Protein AF-A0AAN8PAU7-F1 (afdb_monomer_lite)

Secondary structure (DSSP, 8-state):
--PPP-PPPPPP----PPP------------------HHHHHIIIIIHHHHHHHH--------S-----TTHHHHS---PPPPHHHHHHHHSPPPTTSS-TT--GGGTTS-TTSPPP---PPTTSS--EEEETTS-SS---TT----SS-TT--SS-----GGG-GGGHHHHTSHHHHHHHHHHTSB-TTSEEE--HHHHHHHHHHHHHHHHHHHHHHHHHHHHHHHHHHHHHHHHHHHHHHHHHHHHHHHHHHHHHHHHHHHHHHHHHHHHHHHHHHHHHHHHHHHHHHHHHHHHHHHHHHHHHHHHHHHHHHHHHHHHHHHHHHHHHHHHHHHHHHHHHHHHHHHHHHHHHHHGGG-

Sequence (359 aa):
MMDCPNWPPPLPSLPLYPPCRVPSLNVKEPEVKIIESQTQKWWNDQLVPAFNRVSGVQGKKKGNTYELTSRQRRELLPVRAPTREDKLIWSVPLPEGSYPHDGLPIWERLYLDRKLPMLKCPPNALIFARQQIGKKLWKDTEGQEFILYDPHSYEVAFSYENVHDPHLTNYYQGKEIRGFLLSVGDATEDGWGLCSLKRFNQYRKYLKRVHLSLVHSEMERQEALKDEIHKLQEYKQTTKDYMEYMERKVMVDEMRASIVEALRQEKENKVKRILMSIQEKEERIQNLYASREMEKEQRRQRGLQLLAQQEMKNKIATEIKRRKKIATLRRWHDLEEKMIKTMKKQSEERARQKAEKAS

Organism: Polyplax serrata (NCBI:txid468196)

Structure (mmCIF, N/CA/C/O backbone):
data_AF-A0AAN8PAU7-F1
#
_entry.id   AF-A0AAN8PAU7-F1
#
loop_
_atom_site.group_PDB
_atom_site.id
_atom_site.type_symbol
_atom_site.label_atom_id
_atom_site.label_alt_id
_atom_site.label_comp_id
_atom_site.label_asym_id
_atom_site.label_entity_id
_atom_site.label_seq_id
_atom_site.pdbx_PDB_ins_code
_atom_site.Cartn_x
_atom_site.Cartn_y
_atom_site.Cartn_z
_atom_site.occupancy
_atom_site.B_iso_or_equiv
_atom_site.auth_seq_id
_atom_site.auth_comp_id
_atom_site.auth_asym_id
_atom_site.auth_atom_id
_atom_site.pdbx_PDB_model_num
ATOM 1 N N . MET A 1 1 ? -48.217 5.731 0.104 1.00 48.19 1 MET A N 1
ATOM 2 C CA . MET A 1 1 ? -47.711 5.570 -1.272 1.00 48.19 1 MET A CA 1
ATOM 3 C C . MET A 1 1 ? -46.597 6.582 -1.442 1.00 48.19 1 MET A C 1
ATOM 5 O O . MET A 1 1 ? -46.884 7.764 -1.530 1.00 48.19 1 MET A O 1
ATOM 9 N N . MET A 1 2 ? -45.353 6.136 -1.297 1.00 44.59 2 MET A N 1
ATOM 10 C CA . MET A 1 2 ? -44.142 6.933 -1.495 1.00 44.59 2 MET A CA 1
ATOM 11 C C . MET A 1 2 ? -43.244 6.066 -2.371 1.00 44.59 2 MET A C 1
ATOM 13 O O . MET A 1 2 ? -42.929 4.938 -1.988 1.00 44.59 2 MET A O 1
ATOM 17 N N . ASP A 1 3 ? -42.953 6.564 -3.565 1.00 45.41 3 ASP A N 1
ATOM 18 C CA . ASP A 1 3 ? -42.243 5.860 -4.624 1.00 45.41 3 ASP A CA 1
ATOM 19 C C . ASP A 1 3 ? -40.771 5.650 -4.254 1.00 45.41 3 ASP A C 1
ATOM 21 O O . ASP A 1 3 ? -40.036 6.594 -3.959 1.00 45.41 3 ASP A O 1
ATOM 25 N N . CYS A 1 4 ? -40.337 4.389 -4.256 1.00 47.94 4 CYS A N 1
ATOM 26 C CA . CYS A 1 4 ? -38.932 4.027 -4.115 1.00 47.94 4 CYS A CA 1
ATOM 27 C C . CYS A 1 4 ? -38.178 4.348 -5.417 1.00 47.94 4 CYS A C 1
ATOM 29 O O . CYS A 1 4 ? -38.655 3.986 -6.496 1.00 47.94 4 CYS A O 1
ATOM 31 N N . PRO A 1 5 ? -36.987 4.969 -5.355 1.00 57.03 5 PRO A N 1
ATOM 32 C CA . PRO A 1 5 ? -36.178 5.199 -6.540 1.00 57.03 5 PRO A CA 1
ATOM 33 C C . PRO A 1 5 ? -35.678 3.869 -7.117 1.00 57.03 5 PRO A C 1
ATOM 35 O O . PRO A 1 5 ? -35.123 3.018 -6.421 1.00 57.03 5 PRO A O 1
ATOM 38 N N . ASN A 1 6 ? -35.920 3.732 -8.417 1.00 55.75 6 ASN A N 1
ATOM 39 C CA . ASN A 1 6 ? -35.642 2.596 -9.280 1.00 55.75 6 ASN A CA 1
ATOM 40 C C . ASN A 1 6 ? -34.132 2.277 -9.292 1.00 55.75 6 ASN A C 1
ATOM 42 O O . ASN A 1 6 ? -33.352 2.954 -9.962 1.00 55.75 6 ASN A O 1
ATOM 46 N N . TRP A 1 7 ? -33.711 1.273 -8.519 1.00 53.69 7 TRP A N 1
ATOM 47 C CA . TRP A 1 7 ? -32.367 0.705 -8.630 1.00 53.69 7 TRP A CA 1
ATOM 48 C C . TRP A 1 7 ? -32.253 -0.060 -9.956 1.00 53.69 7 TRP A C 1
ATOM 50 O O . TRP A 1 7 ? -33.178 -0.800 -10.302 1.00 53.69 7 TRP A O 1
ATOM 60 N N . PRO A 1 8 ? -31.146 0.078 -10.707 1.00 62.03 8 PRO A N 1
ATOM 61 C CA . PRO A 1 8 ? -30.949 -0.712 -11.912 1.00 62.03 8 PRO A CA 1
ATOM 62 C C . PRO A 1 8 ? -30.907 -2.208 -11.555 1.00 62.03 8 PRO A C 1
ATOM 64 O O . PR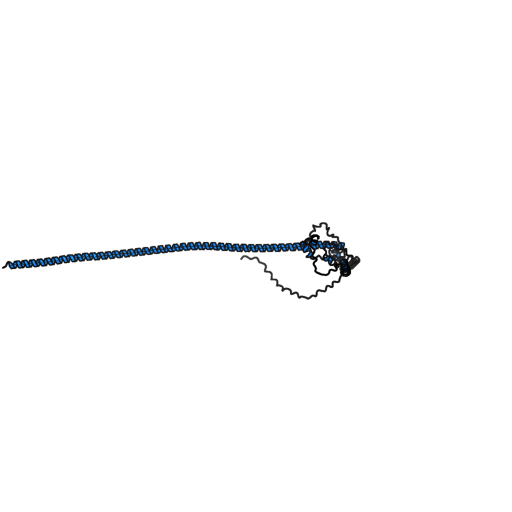O A 1 8 ? -30.390 -2.571 -10.492 1.00 62.03 8 PRO A O 1
ATOM 67 N N . PRO A 1 9 ? -31.451 -3.086 -12.417 1.00 63.28 9 PRO A N 1
ATOM 68 C CA . PRO A 1 9 ? -31.461 -4.517 -12.158 1.00 63.28 9 PRO A CA 1
ATOM 69 C C . PRO A 1 9 ? -30.026 -5.050 -12.015 1.00 63.28 9 PRO A C 1
ATOM 71 O O . PRO A 1 9 ? -29.115 -4.552 -12.687 1.00 63.28 9 PRO A O 1
ATOM 74 N N . PRO A 1 10 ? -29.803 -6.060 -11.155 1.00 54.34 10 PRO A N 1
ATOM 75 C CA . PRO A 1 10 ? -28.495 -6.676 -11.002 1.00 54.34 10 PRO A CA 1
ATOM 76 C C . PRO A 1 10 ? -28.029 -7.237 -12.348 1.00 54.34 10 PRO A C 1
ATOM 78 O O . PRO A 1 10 ? -28.789 -7.898 -13.058 1.00 54.34 10 PRO A O 1
ATOM 81 N N . LEU A 1 11 ? -26.774 -6.942 -12.699 1.00 55.28 11 LEU A N 1
ATOM 82 C CA . LEU A 1 11 ? -26.133 -7.449 -13.908 1.00 55.28 11 LEU A CA 1
ATOM 83 C C . LEU A 1 11 ? -26.266 -8.981 -13.971 1.00 55.28 11 LEU A C 1
ATOM 85 O O . LEU A 1 11 ? -26.093 -9.645 -12.943 1.00 55.28 11 LEU A O 1
ATOM 89 N N . PRO A 1 12 ? -26.554 -9.554 -15.154 1.00 47.28 12 PRO A N 1
ATOM 90 C CA . PRO A 1 12 ? -26.643 -10.996 -15.311 1.00 47.28 12 PRO A CA 1
ATOM 91 C C . PRO A 1 12 ? -25.316 -11.627 -14.890 1.00 47.28 12 PRO A C 1
ATOM 93 O O . PRO A 1 12 ? -24.246 -11.197 -15.326 1.00 47.28 12 PRO A O 1
ATOM 96 N N . SER A 1 13 ? -25.393 -12.635 -14.021 1.00 52.81 13 SER A N 1
ATOM 97 C CA . SER A 1 13 ? -24.237 -13.406 -13.577 1.00 52.81 13 SER A CA 1
ATOM 98 C C . SER A 1 13 ? -23.495 -13.933 -14.800 1.00 52.81 13 SER A C 1
ATOM 100 O O . SER A 1 13 ? -24.028 -14.764 -15.540 1.00 52.81 13 SER A O 1
ATOM 102 N N . LEU A 1 14 ? -22.282 -13.420 -15.012 1.00 48.59 14 LEU A N 1
ATOM 103 C CA . LEU A 1 14 ? -21.371 -13.913 -16.034 1.00 48.59 14 LEU A CA 1
ATOM 104 C C . LEU A 1 14 ? -21.236 -15.432 -15.861 1.00 48.59 14 LEU A C 1
ATOM 106 O O . LEU A 1 14 ? -20.986 -15.885 -14.738 1.00 48.59 14 LEU A O 1
ATOM 110 N N . PRO A 1 15 ? -21.415 -16.229 -16.928 1.00 43.44 15 PRO A N 1
ATOM 111 C CA . PRO A 1 15 ? -21.188 -17.657 -16.842 1.00 43.44 15 PRO A CA 1
ATOM 112 C C . PRO A 1 15 ? -19.743 -17.876 -16.398 1.00 43.44 15 PRO A C 1
ATOM 114 O O . PRO A 1 15 ? -18.808 -17.353 -17.007 1.00 43.44 15 PRO A O 1
ATOM 117 N N . LEU A 1 16 ? -19.576 -18.627 -15.308 1.00 44.53 16 LEU A N 1
ATOM 118 C CA . LEU A 1 16 ? -18.289 -19.167 -14.895 1.00 44.53 16 LEU A CA 1
ATOM 119 C C . LEU A 1 16 ? -17.763 -19.990 -16.069 1.00 44.53 16 LEU A C 1
ATOM 121 O O . LEU A 1 16 ? -18.202 -21.118 -16.298 1.00 44.53 16 LEU A O 1
ATOM 125 N N . TYR A 1 17 ? -16.866 -19.390 -16.851 1.00 39.81 17 TYR A N 1
ATOM 126 C CA . TYR A 1 17 ? -16.146 -20.108 -17.883 1.00 39.81 17 TYR A CA 1
ATOM 127 C C . TYR A 1 17 ? -15.445 -21.290 -17.206 1.00 39.81 17 TYR A C 1
ATOM 129 O O . TYR A 1 17 ? -14.735 -21.085 -16.214 1.00 39.81 17 TYR A O 1
ATOM 137 N N . PRO A 1 18 ? -15.639 -22.529 -17.691 1.00 46.56 18 PRO A N 1
ATOM 138 C CA . PRO A 1 18 ? -14.828 -23.637 -17.224 1.00 46.56 18 PRO A CA 1
ATOM 139 C C . PRO A 1 18 ? -13.357 -23.284 -17.480 1.00 46.56 18 PRO A C 1
ATOM 141 O O . PRO A 1 18 ? -13.058 -22.658 -18.502 1.00 46.56 18 PRO A O 1
ATOM 144 N N . PRO A 1 19 ? -12.428 -23.654 -16.581 1.00 37.91 19 PRO A N 1
ATOM 145 C CA . PRO A 1 19 ? -11.013 -23.423 -16.818 1.00 37.91 19 PRO A CA 1
ATOM 146 C C . PRO A 1 19 ? -10.656 -24.070 -18.154 1.00 37.91 19 PRO A C 1
ATOM 148 O O . PRO A 1 19 ? -10.805 -25.284 -18.316 1.00 37.91 19 PRO A O 1
ATOM 151 N N . CYS A 1 20 ? -10.242 -23.247 -19.121 1.00 33.28 20 CYS A N 1
ATOM 152 C CA . CYS A 1 20 ? -9.767 -23.701 -20.416 1.00 33.28 20 CYS A CA 1
ATOM 153 C C . CYS A 1 20 ? -8.663 -24.727 -20.171 1.00 33.28 20 CYS A C 1
ATOM 155 O O . CYS A 1 20 ? -7.537 -24.387 -19.806 1.00 33.28 20 CYS A O 1
ATOM 157 N N . ARG A 1 21 ? -9.008 -26.004 -20.335 1.00 37.91 21 ARG A N 1
ATOM 158 C CA . ARG A 1 21 ? -8.059 -27.106 -20.338 1.00 37.91 21 ARG A CA 1
ATOM 159 C C . ARG A 1 21 ? -7.271 -26.950 -21.629 1.00 37.91 21 ARG A C 1
ATOM 161 O O . ARG A 1 21 ? -7.707 -27.397 -22.684 1.00 37.91 21 ARG A O 1
ATOM 168 N N . VAL A 1 22 ? -6.163 -26.221 -21.549 1.00 39.91 22 VAL A N 1
ATOM 169 C CA . VAL A 1 22 ? -5.198 -26.108 -22.641 1.00 39.91 22 VAL A CA 1
ATOM 170 C C . VAL A 1 22 ? -4.789 -27.540 -22.990 1.00 39.91 22 VAL A C 1
ATOM 172 O O . VAL A 1 22 ? -4.293 -28.247 -22.106 1.00 39.91 22 VAL A O 1
ATOM 175 N N . PRO A 1 23 ? -5.028 -28.028 -24.218 1.00 35.97 23 PRO A N 1
ATOM 176 C CA . PRO A 1 23 ? -4.418 -29.269 -24.650 1.00 35.97 23 PRO A CA 1
ATOM 177 C C . PRO A 1 23 ? -2.915 -29.050 -24.539 1.00 35.97 23 PRO A C 1
ATOM 179 O O . PRO A 1 23 ? -2.392 -28.095 -25.115 1.00 35.97 23 PRO A O 1
ATOM 182 N N . SER A 1 24 ? -2.222 -29.903 -23.787 1.00 40.41 24 SER A N 1
ATOM 183 C CA . SER A 1 24 ? -0.768 -29.999 -23.842 1.00 40.41 24 SER A CA 1
ATOM 184 C C . SER A 1 24 ? -0.399 -30.519 -25.231 1.00 40.41 24 SER A C 1
ATOM 186 O O . SER A 1 24 ? -0.133 -31.706 -25.431 1.00 40.41 24 SER A O 1
ATOM 188 N N . LEU A 1 25 ? -0.470 -29.632 -26.221 1.00 39.09 25 LEU A N 1
ATOM 189 C CA . LEU A 1 25 ? 0.195 -29.787 -27.492 1.00 39.09 25 LEU A CA 1
ATOM 190 C C . LEU A 1 25 ? 1.669 -29.855 -27.138 1.00 39.09 25 LEU A C 1
ATOM 192 O O . LEU A 1 25 ? 2.286 -28.867 -26.748 1.00 39.09 25 LEU A O 1
ATOM 196 N N . ASN A 1 26 ? 2.185 -31.074 -27.206 1.00 39.59 26 ASN A N 1
ATOM 197 C CA . ASN A 1 26 ? 3.592 -31.398 -27.121 1.00 39.59 26 ASN A CA 1
ATOM 198 C C . ASN A 1 26 ? 4.256 -30.822 -28.384 1.00 39.59 26 ASN A C 1
ATOM 200 O O . ASN A 1 26 ? 4.597 -31.542 -29.323 1.00 39.59 26 ASN A O 1
ATOM 204 N N . VAL A 1 27 ? 4.319 -29.491 -28.460 1.00 36.66 27 VAL A N 1
ATOM 205 C CA . VAL A 1 27 ? 5.131 -28.776 -29.429 1.00 36.66 27 VAL A CA 1
ATOM 206 C C . VAL A 1 27 ? 6.544 -29.048 -28.963 1.00 36.66 27 VAL A C 1
ATOM 208 O O . VAL A 1 27 ? 7.001 -28.466 -27.983 1.00 36.66 27 VAL A O 1
ATOM 211 N N . LYS A 1 28 ? 7.206 -30.003 -29.622 1.00 38.03 28 LYS A N 1
ATOM 212 C CA . LYS A 1 28 ? 8.662 -30.084 -29.576 1.00 38.03 28 LYS A CA 1
ATOM 213 C C . LYS A 1 28 ? 9.150 -28.668 -29.831 1.00 38.03 28 LYS A C 1
ATOM 215 O O . LYS A 1 28 ? 8.836 -28.116 -30.889 1.00 38.03 28 LYS A O 1
ATOM 220 N N . GLU A 1 29 ? 9.822 -28.084 -28.840 1.00 34.28 29 GLU A N 1
ATOM 221 C CA . GLU A 1 29 ? 10.557 -26.840 -29.021 1.00 34.28 29 GLU A CA 1
ATOM 222 C C . GLU A 1 29 ? 11.272 -26.956 -30.368 1.00 34.28 29 GLU A C 1
ATOM 224 O O . GLU A 1 29 ? 11.915 -27.988 -30.612 1.00 34.28 29 GLU A O 1
ATOM 229 N N . PRO A 1 30 ? 11.094 -26.001 -31.300 1.00 34.09 30 PRO A N 1
ATOM 230 C CA . PRO A 1 30 ? 11.921 -26.015 -32.486 1.00 34.09 30 PRO A CA 1
ATOM 231 C C . PRO A 1 30 ? 13.351 -26.013 -31.965 1.00 34.09 30 PRO A C 1
ATOM 233 O O . PRO A 1 30 ? 13.716 -25.118 -31.204 1.00 34.09 30 PRO A O 1
ATOM 236 N N . GLU A 1 31 ? 14.126 -27.046 -32.305 1.00 33.84 31 GLU A N 1
ATOM 237 C CA . GLU A 1 31 ? 15.565 -27.026 -32.096 1.00 33.84 31 GLU A CA 1
ATOM 238 C C . GLU A 1 31 ? 16.054 -25.744 -32.759 1.00 33.84 31 GLU A C 1
ATOM 240 O O . GLU A 1 31 ? 16.158 -25.652 -33.986 1.00 33.84 31 GLU A O 1
ATOM 245 N N . VAL A 1 32 ? 16.280 -24.718 -31.939 1.00 31.53 32 VAL A N 1
ATOM 246 C CA . VAL A 1 32 ? 16.954 -23.505 -32.353 1.00 31.53 32 VAL A CA 1
ATOM 247 C C . VAL A 1 32 ? 18.354 -23.985 -32.667 1.00 31.53 32 VAL A C 1
ATOM 249 O O . VAL A 1 32 ? 19.198 -24.134 -31.784 1.00 31.53 32 VAL A O 1
ATOM 252 N N . LYS A 1 33 ? 18.586 -24.314 -33.938 1.00 31.23 33 LYS A N 1
ATOM 253 C CA . LYS A 1 33 ? 19.930 -24.433 -34.473 1.00 31.23 33 LYS A CA 1
ATOM 254 C C . LYS A 1 33 ? 20.543 -23.060 -34.268 1.00 31.23 33 LYS A C 1
ATOM 256 O O . LYS A 1 33 ? 20.282 -22.145 -35.043 1.00 31.23 33 LYS A O 1
ATOM 261 N N . ILE A 1 34 ? 21.294 -22.911 -33.181 1.00 38.06 34 ILE A N 1
ATOM 262 C CA . ILE A 1 34 ? 22.193 -21.787 -32.975 1.00 38.06 34 ILE A CA 1
ATOM 263 C C . ILE A 1 34 ? 23.188 -21.9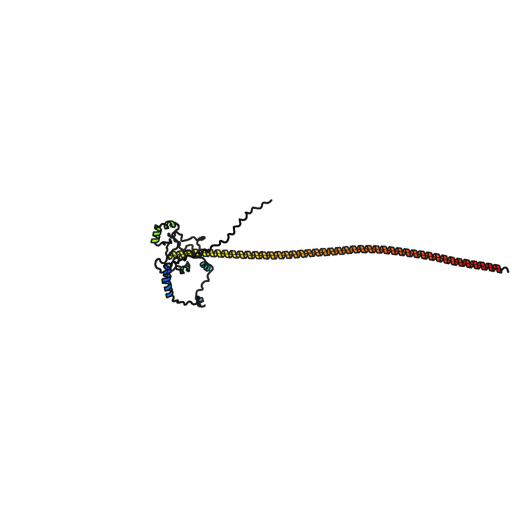07 -34.124 1.00 38.06 34 ILE A C 1
ATOM 265 O O . ILE A 1 34 ? 24.124 -22.703 -34.076 1.00 38.06 34 ILE A O 1
ATOM 269 N N . ILE A 1 35 ? 22.915 -21.204 -35.220 1.00 38.28 35 ILE A N 1
ATOM 270 C CA . ILE A 1 35 ? 23.903 -20.997 -36.263 1.00 38.28 35 ILE A CA 1
ATOM 271 C C . ILE A 1 35 ? 24.952 -20.138 -35.572 1.00 38.28 35 ILE A C 1
ATOM 273 O O . ILE A 1 35 ? 24.709 -18.962 -35.312 1.00 38.28 35 ILE A O 1
ATOM 277 N N . GLU A 1 36 ? 26.064 -20.750 -35.163 1.00 46.16 36 GLU A N 1
ATOM 278 C CA . GLU A 1 36 ? 27.188 -20.004 -34.614 1.00 46.16 36 GLU A CA 1
ATOM 279 C C . GLU A 1 36 ? 27.561 -18.929 -35.633 1.00 46.16 36 GLU A C 1
ATOM 281 O O . GLU A 1 36 ? 27.993 -19.234 -36.750 1.00 46.16 36 GLU A O 1
ATOM 286 N N . SER A 1 37 ? 27.353 -17.664 -35.263 1.00 59.91 37 SER A N 1
ATOM 287 C CA . SER A 1 37 ? 27.812 -16.542 -36.065 1.00 59.91 37 SER A CA 1
ATOM 288 C C . SER A 1 37 ? 29.322 -16.684 -36.274 1.00 59.91 37 SER A C 1
ATOM 290 O O . SER A 1 37 ? 30.043 -17.252 -35.443 1.00 59.91 37 SER A O 1
ATOM 292 N N . GLN A 1 38 ? 29.839 -16.192 -37.400 1.00 57.00 38 GLN A N 1
ATOM 293 C CA . GLN A 1 38 ? 31.273 -16.294 -37.705 1.00 57.00 38 GLN A CA 1
ATOM 294 C C . GLN A 1 38 ? 32.149 -15.691 -36.586 1.00 57.00 38 GLN A C 1
ATOM 296 O O . GLN A 1 38 ? 33.273 -16.144 -36.366 1.00 57.00 38 GLN A O 1
ATOM 301 N N . THR A 1 39 ? 31.617 -14.729 -35.825 1.00 54.25 39 THR A N 1
ATOM 302 C CA . THR A 1 39 ? 32.215 -14.177 -34.602 1.00 54.25 39 THR A CA 1
ATOM 303 C C . THR A 1 39 ? 32.246 -15.147 -33.437 1.00 54.25 39 THR A C 1
ATOM 305 O O . THR A 1 39 ? 33.284 -15.240 -32.782 1.00 54.25 39 THR A O 1
ATOM 308 N N . GLN A 1 40 ? 31.159 -15.873 -33.178 1.00 59.75 40 GLN A N 1
ATOM 309 C CA . GLN A 1 40 ? 31.101 -16.871 -32.110 1.00 59.75 40 GLN A CA 1
ATOM 310 C C . GLN A 1 40 ? 32.087 -18.012 -32.384 1.00 59.75 40 GLN A C 1
ATOM 312 O O . GLN A 1 40 ? 32.844 -18.410 -31.496 1.00 59.75 40 GLN A O 1
ATOM 317 N N . LYS A 1 41 ? 32.156 -18.454 -33.645 1.00 66.31 41 LYS A N 1
ATOM 318 C CA . LYS A 1 41 ? 33.118 -19.458 -34.103 1.00 66.31 41 LYS A CA 1
ATOM 319 C C . LYS A 1 41 ? 34.565 -18.970 -33.970 1.00 66.31 41 LYS A C 1
ATOM 321 O O . LYS A 1 41 ? 35.388 -19.652 -33.372 1.00 66.31 41 LYS A O 1
ATOM 326 N N . TRP A 1 42 ? 34.877 -17.751 -34.420 1.00 67.00 42 TRP A N 1
ATOM 327 C CA . TRP A 1 42 ? 36.210 -17.156 -34.235 1.00 67.00 42 TRP A CA 1
ATOM 328 C C . TRP A 1 42 ? 36.583 -16.980 -32.753 1.00 67.00 42 TRP A C 1
ATOM 330 O O . TRP A 1 42 ? 37.731 -17.211 -32.369 1.00 67.00 42 TRP A O 1
ATOM 340 N N . TRP A 1 43 ? 35.626 -16.604 -31.900 1.00 61.31 43 TRP A N 1
ATOM 341 C CA . TRP A 1 43 ? 35.840 -16.465 -30.459 1.00 61.31 43 TRP A CA 1
ATOM 342 C C . TRP A 1 43 ? 36.186 -17.811 -29.807 1.00 61.31 43 TRP A C 1
ATOM 344 O O . TRP A 1 43 ? 37.184 -17.901 -29.082 1.00 61.31 43 TRP A O 1
ATOM 354 N N . ASN A 1 44 ? 35.419 -18.856 -30.129 1.00 67.38 44 ASN A N 1
ATOM 355 C CA . ASN A 1 44 ? 35.655 -20.226 -29.676 1.00 67.38 44 ASN A CA 1
ATOM 356 C C . ASN A 1 44 ? 36.989 -20.792 -30.202 1.00 67.38 44 ASN A C 1
ATOM 358 O O . ASN A 1 44 ? 37.719 -21.426 -29.441 1.00 67.38 44 ASN A O 1
ATOM 362 N N . ASP A 1 45 ? 37.347 -20.512 -31.457 1.00 69.06 45 ASP A N 1
ATOM 363 C CA . ASP A 1 45 ? 38.523 -21.098 -32.115 1.00 69.06 45 ASP A CA 1
ATOM 364 C C . ASP A 1 45 ? 39.841 -20.374 -31.786 1.00 69.06 45 ASP A C 1
ATOM 366 O O . ASP A 1 45 ? 40.896 -21.005 -31.707 1.00 69.06 45 ASP A O 1
ATOM 370 N N . GLN A 1 46 ? 39.823 -19.049 -31.601 1.00 66.62 46 GLN A N 1
ATOM 371 C CA . GLN A 1 46 ? 41.047 -18.240 -31.476 1.00 66.62 46 GLN A CA 1
ATOM 372 C C . GLN A 1 46 ? 41.250 -17.665 -30.074 1.00 66.62 46 GLN A C 1
ATOM 374 O O . GLN A 1 46 ? 42.355 -17.733 -29.527 1.00 66.62 46 GLN A O 1
ATOM 379 N N . LEU A 1 47 ? 40.200 -17.113 -29.459 1.00 62.44 47 LEU A N 1
ATOM 380 C CA . LEU A 1 47 ? 40.318 -16.406 -28.181 1.00 62.44 47 LEU A CA 1
ATOM 381 C C . LEU A 1 47 ? 40.264 -17.341 -26.977 1.00 62.44 47 LEU A C 1
ATOM 383 O O . LEU A 1 47 ? 41.087 -17.186 -26.076 1.00 62.44 47 LEU A O 1
ATOM 387 N N . VAL A 1 48 ? 39.361 -18.325 -26.956 1.00 62.34 48 VAL A N 1
ATOM 388 C CA . VAL A 1 48 ? 39.275 -19.292 -25.846 1.00 62.34 48 VAL A CA 1
ATOM 389 C C . VAL A 1 48 ? 40.595 -20.072 -25.671 1.00 62.34 48 VAL A C 1
ATOM 391 O O . VAL A 1 48 ? 41.110 -20.124 -24.549 1.00 62.34 48 VAL A O 1
ATOM 394 N N . PRO A 1 49 ? 41.251 -20.583 -26.735 1.00 64.81 49 PRO A N 1
ATOM 395 C CA . PRO A 1 49 ? 42.543 -21.259 -26.605 1.00 64.81 49 PRO A CA 1
ATOM 396 C C . PRO A 1 49 ? 43.706 -20.310 -26.285 1.00 64.81 49 PRO A C 1
ATOM 398 O O . PRO A 1 49 ? 44.682 -20.727 -25.660 1.00 64.81 49 PRO A O 1
ATOM 401 N N . ALA A 1 50 ? 43.649 -19.044 -26.712 1.00 58.88 50 ALA A N 1
ATOM 402 C CA . ALA A 1 50 ? 44.650 -18.036 -26.352 1.00 58.88 50 ALA A CA 1
ATOM 403 C C . ALA A 1 50 ? 44.525 -17.615 -24.878 1.00 58.88 50 ALA A C 1
ATOM 405 O O . ALA A 1 50 ? 45.529 -17.537 -24.172 1.00 58.88 50 ALA A O 1
ATOM 406 N N . PHE A 1 51 ? 43.302 -17.433 -24.378 1.00 51.16 51 PHE A N 1
ATOM 407 C CA . PHE A 1 51 ? 43.023 -17.132 -22.976 1.00 51.16 51 PHE A CA 1
ATOM 408 C C . PHE A 1 51 ? 43.451 -18.281 -22.055 1.00 51.16 51 PHE A C 1
ATOM 410 O O . PHE A 1 51 ? 44.107 -18.048 -21.040 1.00 51.16 51 PHE A O 1
ATOM 417 N N . ASN A 1 52 ? 43.175 -19.529 -22.442 1.00 54.88 52 ASN A N 1
ATOM 418 C CA . ASN A 1 52 ? 43.632 -20.713 -21.706 1.00 54.88 52 ASN A CA 1
ATOM 419 C C . ASN A 1 52 ? 45.167 -20.853 -21.708 1.00 54.88 52 ASN A C 1
ATOM 421 O O . ASN A 1 52 ? 45.737 -21.325 -20.727 1.00 54.88 52 ASN A O 1
ATOM 425 N N . ARG A 1 53 ? 45.852 -20.400 -22.770 1.00 56.78 53 ARG A N 1
ATOM 426 C CA . ARG A 1 53 ? 47.326 -20.366 -22.842 1.00 56.78 53 ARG A CA 1
ATOM 427 C C . ARG A 1 53 ? 47.952 -19.273 -21.974 1.00 56.78 53 ARG A C 1
ATOM 429 O O . ARG A 1 53 ? 48.978 -19.521 -21.354 1.00 56.78 53 ARG A O 1
ATOM 436 N N . VAL A 1 54 ? 47.346 -18.086 -21.918 1.00 54.75 54 VAL A N 1
ATOM 437 C CA . VAL A 1 54 ? 47.875 -16.928 -21.167 1.00 54.75 54 VAL A CA 1
ATOM 438 C C . VAL A 1 54 ? 47.548 -17.006 -19.676 1.00 54.75 54 VAL A C 1
ATOM 440 O O . VAL A 1 54 ? 48.351 -16.590 -18.848 1.00 54.75 54 VAL A O 1
ATOM 443 N N . SER A 1 55 ? 46.384 -17.545 -19.313 1.00 48.06 55 SER A N 1
ATOM 444 C CA . SER A 1 55 ? 45.967 -17.615 -17.910 1.00 48.06 55 SER A CA 1
ATOM 445 C C . SER A 1 55 ? 46.716 -18.681 -17.106 1.00 48.06 55 SER A C 1
ATOM 447 O O . SER A 1 55 ? 46.708 -18.609 -15.882 1.00 48.06 55 SER A O 1
ATOM 449 N N . GLY A 1 56 ? 47.368 -19.664 -17.745 1.00 42.53 56 GLY A N 1
ATOM 450 C CA . GLY A 1 56 ? 48.118 -20.717 -17.043 1.00 42.53 56 GLY A CA 1
ATOM 451 C C . GLY A 1 56 ? 47.277 -21.534 -16.049 1.00 42.53 56 GLY A C 1
ATOM 452 O O . GLY A 1 56 ? 47.823 -22.303 -15.259 1.00 42.53 56 GLY A O 1
ATOM 453 N N . VAL A 1 57 ? 45.947 -21.390 -16.064 1.00 42.03 57 VAL A N 1
ATOM 454 C CA . VAL A 1 57 ? 45.049 -22.062 -15.127 1.00 42.03 57 VAL A CA 1
ATOM 455 C C . VAL A 1 57 ? 44.737 -23.452 -15.671 1.00 42.03 57 VAL A C 1
ATOM 457 O O . VAL A 1 57 ? 43.669 -23.710 -16.219 1.00 42.03 57 VAL A O 1
ATOM 460 N N . GLN A 1 58 ? 45.651 -24.399 -15.455 1.00 40.44 58 GLN A N 1
ATOM 461 C CA . GLN A 1 58 ? 45.239 -25.791 -15.265 1.00 40.44 58 GLN A CA 1
ATOM 462 C C . GLN A 1 58 ? 44.601 -25.912 -13.877 1.00 40.44 58 GLN A C 1
ATOM 464 O O . GLN A 1 58 ? 45.189 -26.408 -12.917 1.00 40.44 58 GLN A O 1
ATOM 469 N N . GLY A 1 59 ? 43.378 -25.402 -13.755 1.00 35.47 59 GLY A N 1
ATOM 470 C CA . GLY A 1 59 ? 42.574 -25.574 -12.558 1.00 35.47 59 GLY A CA 1
ATOM 471 C C . GLY A 1 59 ? 42.147 -27.032 -12.451 1.00 35.47 59 GLY A C 1
ATOM 472 O O . GLY A 1 59 ? 41.210 -27.459 -13.124 1.00 35.47 59 GLY A O 1
ATOM 473 N N . LYS A 1 60 ? 42.801 -27.806 -11.579 1.00 34.56 60 LYS A N 1
ATOM 474 C CA . LYS A 1 60 ? 42.188 -29.026 -11.046 1.00 34.56 60 LYS A CA 1
ATOM 475 C C . LYS A 1 60 ? 40.868 -28.613 -10.394 1.00 34.56 60 LYS A C 1
ATOM 477 O O . LYS A 1 60 ? 40.871 -27.928 -9.375 1.00 34.56 60 LYS A O 1
ATOM 482 N N . LYS A 1 61 ? 39.743 -29.030 -10.982 1.00 38.34 61 LYS A N 1
ATOM 483 C CA . LYS A 1 61 ? 38.411 -28.914 -10.377 1.00 38.34 61 LYS A CA 1
ATOM 484 C C . LYS A 1 61 ? 38.418 -29.644 -9.028 1.00 38.34 61 LYS A C 1
ATOM 486 O O . LYS A 1 61 ? 38.310 -30.865 -8.971 1.00 38.34 61 LYS A O 1
ATOM 491 N N . LYS A 1 62 ? 38.533 -28.888 -7.941 1.00 33.03 62 LYS A N 1
ATOM 492 C CA . LYS A 1 62 ? 38.125 -29.289 -6.594 1.00 33.03 62 LYS A CA 1
ATOM 493 C C . LYS A 1 62 ? 37.421 -28.092 -5.966 1.00 33.03 62 LYS A C 1
ATOM 495 O O . LYS A 1 62 ? 38.094 -27.137 -5.622 1.00 33.03 62 LYS A O 1
ATOM 500 N N . GLY A 1 63 ? 36.094 -28.177 -5.838 1.00 36.16 63 GLY A N 1
ATOM 501 C CA . GLY A 1 63 ? 35.270 -27.295 -5.000 1.00 36.16 63 GLY A CA 1
ATOM 502 C C . GLY A 1 63 ? 35.231 -25.820 -5.420 1.00 36.16 63 GLY A C 1
ATOM 503 O O . GLY A 1 63 ? 36.212 -25.099 -5.310 1.00 36.16 63 GLY A O 1
ATOM 504 N N . ASN A 1 64 ? 34.067 -25.346 -5.864 1.00 38.91 64 ASN A N 1
ATOM 505 C CA . ASN A 1 64 ? 33.836 -23.972 -6.329 1.00 38.91 64 ASN A CA 1
ATOM 506 C C . ASN A 1 64 ? 33.738 -22.934 -5.190 1.00 38.91 64 ASN A C 1
ATOM 508 O O . ASN A 1 64 ? 32.758 -22.191 -5.127 1.00 38.91 64 ASN A O 1
ATOM 512 N N . THR A 1 65 ? 34.736 -22.826 -4.314 1.00 35.34 65 THR A N 1
ATOM 513 C CA . THR A 1 65 ? 34.761 -21.709 -3.358 1.00 35.34 65 THR A CA 1
ATOM 514 C C . THR A 1 65 ? 36.184 -21.312 -3.001 1.00 35.34 65 THR A C 1
ATOM 516 O O . THR A 1 65 ? 36.877 -21.990 -2.250 1.00 35.34 65 THR A O 1
ATOM 519 N N . TYR A 1 66 ? 36.625 -20.179 -3.544 1.00 43.41 66 TYR A N 1
ATOM 520 C CA . TYR A 1 66 ? 37.835 -19.501 -3.094 1.00 43.41 66 TYR A CA 1
ATOM 521 C C . TYR A 1 66 ? 37.462 -18.686 -1.849 1.00 43.41 66 TYR A C 1
ATOM 523 O O . TYR A 1 66 ? 36.875 -17.609 -1.962 1.00 43.41 66 TYR A O 1
ATOM 531 N N . GLU A 1 67 ? 37.738 -19.197 -0.651 1.00 40.94 67 GLU A N 1
ATOM 532 C CA . GLU A 1 67 ? 37.564 -18.407 0.569 1.00 40.94 67 GLU A CA 1
ATOM 533 C C . GLU A 1 67 ? 38.763 -17.473 0.759 1.00 40.94 67 GLU A C 1
ATOM 535 O O . GLU A 1 67 ? 39.880 -17.901 1.043 1.00 40.94 67 GLU A O 1
ATOM 540 N N . LEU A 1 68 ? 38.536 -16.168 0.588 1.00 52.09 68 LEU A N 1
ATOM 541 C CA . LEU A 1 68 ? 39.547 -15.146 0.855 1.00 52.09 68 LEU A CA 1
ATOM 542 C C . LEU A 1 68 ? 39.816 -15.042 2.362 1.00 52.09 68 LEU A C 1
ATOM 544 O O . LEU A 1 68 ? 38.890 -14.957 3.175 1.00 52.09 68 LEU A O 1
ATOM 548 N N . THR A 1 69 ? 41.086 -14.969 2.749 1.00 54.62 69 THR A N 1
ATOM 549 C CA . THR A 1 69 ? 41.472 -14.748 4.151 1.00 54.62 69 THR A CA 1
ATOM 550 C C . THR A 1 69 ? 40.981 -13.385 4.660 1.00 54.62 69 THR A C 1
ATOM 552 O O . THR A 1 69 ? 40.831 -12.423 3.904 1.00 54.62 69 THR A O 1
ATOM 555 N N . SER A 1 70 ? 40.755 -13.254 5.971 1.00 51.81 70 SER A N 1
ATOM 556 C CA . SER A 1 70 ? 40.280 -12.012 6.616 1.00 51.81 70 SER A CA 1
ATOM 557 C C . SER A 1 70 ? 41.218 -10.808 6.426 1.00 51.81 70 SER A C 1
ATOM 559 O O . SER A 1 70 ? 40.834 -9.668 6.678 1.00 51.81 70 SER A O 1
ATOM 561 N N . ARG A 1 71 ? 42.466 -11.043 6.005 1.00 50.34 71 ARG A N 1
ATOM 562 C CA . ARG A 1 71 ? 43.430 -10.004 5.621 1.00 50.34 71 ARG A CA 1
ATOM 563 C C . ARG A 1 71 ? 43.212 -9.549 4.173 1.00 50.34 71 ARG A C 1
ATOM 565 O O . ARG A 1 71 ? 43.034 -8.359 3.954 1.00 50.34 71 ARG A O 1
ATOM 572 N N . GLN A 1 72 ? 43.057 -10.487 3.235 1.00 57.47 72 GLN A N 1
ATOM 573 C CA . GLN A 1 72 ? 42.692 -10.199 1.839 1.00 57.47 72 GLN A CA 1
ATOM 574 C C . GLN A 1 72 ? 41.339 -9.477 1.725 1.00 57.47 72 GLN A C 1
ATOM 576 O O . GLN A 1 72 ? 41.180 -8.584 0.904 1.00 57.47 72 GLN A O 1
ATOM 581 N N . ARG A 1 73 ? 40.374 -9.799 2.599 1.00 56.34 73 ARG A N 1
ATOM 582 C CA . ARG A 1 73 ? 39.080 -9.093 2.679 1.00 56.34 73 ARG A CA 1
ATOM 583 C C . ARG A 1 73 ? 39.183 -7.628 3.121 1.00 56.34 73 ARG A C 1
ATOM 585 O O . ARG A 1 73 ? 38.294 -6.857 2.790 1.00 56.34 73 ARG A O 1
ATOM 592 N N . ARG A 1 74 ? 40.229 -7.259 3.871 1.00 53.94 74 ARG A N 1
ATOM 593 C CA . ARG A 1 74 ? 40.460 -5.887 4.361 1.00 53.94 74 ARG A CA 1
ATOM 594 C C . ARG A 1 74 ? 41.235 -5.015 3.371 1.00 53.94 74 ARG A C 1
ATOM 596 O O . ARG A 1 74 ? 41.137 -3.799 3.449 1.00 53.94 74 ARG A O 1
ATOM 603 N N . GLU A 1 75 ? 41.988 -5.631 2.461 1.00 59.47 75 GLU A N 1
ATOM 604 C CA . GLU A 1 75 ? 42.766 -4.945 1.416 1.00 59.47 75 GLU A CA 1
ATOM 605 C C . GLU A 1 75 ? 41.943 -4.672 0.142 1.00 59.47 75 GLU A C 1
ATOM 607 O O . GLU A 1 75 ? 42.329 -3.851 -0.688 1.00 59.47 75 GLU A O 1
ATOM 612 N N . LEU A 1 76 ? 40.785 -5.321 -0.011 1.00 60.50 76 LEU A N 1
ATOM 613 C CA . LEU A 1 76 ? 39.820 -5.017 -1.063 1.00 60.50 76 LEU A CA 1
ATOM 614 C C . LEU A 1 76 ? 38.949 -3.831 -0.626 1.00 60.50 76 LEU A C 1
ATOM 616 O O . LEU A 1 76 ? 38.386 -3.851 0.468 1.00 60.50 76 LEU A O 1
ATOM 620 N N . LEU A 1 77 ? 38.814 -2.815 -1.489 1.00 55.97 77 LEU A N 1
ATOM 621 C CA . LEU A 1 77 ? 37.821 -1.743 -1.333 1.00 55.97 77 LEU A CA 1
ATOM 622 C C . LEU A 1 77 ? 36.475 -2.365 -0.921 1.00 55.97 77 LEU A C 1
ATOM 624 O O . LEU A 1 77 ? 36.048 -3.319 -1.582 1.00 55.97 77 LEU A O 1
ATOM 628 N N . PRO A 1 78 ? 35.807 -1.877 0.143 1.00 58.66 78 PRO A N 1
ATOM 629 C CA . PRO A 1 78 ? 34.542 -2.448 0.571 1.00 58.66 78 PRO A CA 1
ATOM 630 C C . PRO A 1 78 ? 33.562 -2.360 -0.596 1.00 58.66 78 PRO A C 1
ATOM 632 O O . PRO A 1 78 ? 33.196 -1.272 -1.045 1.00 58.66 78 PRO A O 1
ATOM 635 N N . VAL A 1 79 ? 33.178 -3.521 -1.126 1.00 66.62 79 VAL A N 1
ATOM 636 C CA . VAL A 1 79 ? 32.160 -3.612 -2.169 1.00 66.62 79 VAL A CA 1
ATOM 637 C C . VAL A 1 79 ? 30.886 -3.038 -1.565 1.00 66.62 79 VAL A C 1
ATOM 639 O O . VAL A 1 79 ? 30.361 -3.580 -0.591 1.00 66.62 79 VAL A O 1
ATOM 642 N N . ARG A 1 80 ? 30.428 -1.901 -2.099 1.00 73.62 80 ARG A N 1
ATOM 643 C CA . ARG A 1 80 ? 29.186 -1.252 -1.672 1.00 73.62 80 ARG A CA 1
ATOM 644 C C . ARG A 1 80 ? 28.065 -2.291 -1.679 1.00 73.62 80 ARG A C 1
ATOM 646 O O . ARG A 1 80 ? 27.873 -2.982 -2.678 1.00 73.62 80 ARG A O 1
ATOM 653 N N . ALA A 1 81 ? 27.334 -2.393 -0.569 1.00 78.50 81 ALA A N 1
ATOM 654 C CA . ALA A 1 81 ? 26.154 -3.243 -0.517 1.00 78.50 81 ALA A CA 1
ATOM 655 C C . ALA A 1 81 ? 25.154 -2.777 -1.593 1.00 78.50 81 ALA A C 1
ATOM 657 O O . ALA A 1 81 ? 24.912 -1.570 -1.696 1.00 78.50 81 ALA A O 1
ATOM 658 N N . PRO A 1 82 ? 24.588 -3.695 -2.395 1.00 80.12 82 PRO A N 1
ATOM 659 C CA . PRO A 1 82 ? 23.685 -3.323 -3.473 1.00 80.12 82 PRO A CA 1
ATOM 660 C C . PRO A 1 82 ? 22.448 -2.632 -2.899 1.00 80.12 82 PRO A C 1
ATOM 662 O O . PRO A 1 82 ? 21.775 -3.164 -2.007 1.00 80.12 82 PRO A O 1
ATOM 665 N N . THR A 1 83 ? 22.164 -1.439 -3.413 1.00 84.75 83 THR A N 1
ATOM 666 C CA . THR A 1 83 ? 20.971 -0.669 -3.062 1.00 84.75 83 THR A CA 1
ATOM 667 C C . THR A 1 83 ? 19.697 -1.337 -3.576 1.00 84.75 83 THR A C 1
ATOM 669 O O . THR A 1 83 ? 19.731 -2.319 -4.322 1.00 84.75 83 THR A O 1
ATOM 672 N N . ARG A 1 84 ? 18.537 -0.812 -3.161 1.00 82.56 84 ARG A N 1
ATOM 673 C CA . ARG A 1 84 ? 17.240 -1.255 -3.688 1.00 82.56 84 ARG A CA 1
ATOM 674 C C . ARG A 1 84 ? 17.172 -1.068 -5.207 1.00 82.56 84 ARG A C 1
ATOM 676 O O . ARG A 1 84 ? 16.742 -1.982 -5.899 1.00 82.56 84 ARG A O 1
ATOM 683 N N . GLU A 1 85 ? 17.663 0.070 -5.689 1.00 83.56 85 GLU A N 1
ATOM 684 C CA . GLU A 1 85 ? 17.811 0.382 -7.112 1.00 83.56 85 GLU A CA 1
ATOM 685 C C . GLU A 1 85 ? 18.710 -0.639 -7.810 1.00 83.56 85 GLU A C 1
ATOM 687 O O . GLU A 1 85 ? 18.285 -1.245 -8.787 1.00 83.56 85 GLU A O 1
ATOM 692 N N . ASP A 1 86 ? 19.896 -0.924 -7.259 1.00 84.25 86 ASP A N 1
ATOM 693 C CA . ASP A 1 86 ? 20.833 -1.891 -7.851 1.00 84.25 86 ASP A CA 1
ATOM 694 C C . ASP A 1 86 ? 20.207 -3.279 -8.018 1.00 84.25 86 ASP A C 1
ATOM 696 O O . ASP A 1 86 ? 20.421 -3.942 -9.029 1.00 84.25 86 ASP A O 1
ATOM 700 N N . LYS A 1 87 ? 19.410 -3.730 -7.041 1.00 86.06 87 LYS A N 1
ATOM 701 C CA . LYS A 1 87 ? 18.694 -5.012 -7.133 1.00 86.06 87 LYS A CA 1
ATOM 702 C C . LYS A 1 87 ? 17.634 -4.989 -8.229 1.00 86.06 87 LYS A C 1
ATOM 704 O O . LYS A 1 87 ? 17.470 -5.985 -8.931 1.00 86.06 87 LYS A O 1
ATOM 709 N N . LEU A 1 88 ? 16.930 -3.869 -8.373 1.00 87.12 88 LEU A N 1
ATOM 710 C CA . LEU A 1 88 ? 15.863 -3.733 -9.354 1.00 87.12 88 LEU A CA 1
ATOM 711 C C . LEU A 1 88 ? 16.411 -3.613 -10.783 1.00 87.12 88 LEU A C 1
ATOM 713 O O . LEU A 1 88 ? 15.848 -4.221 -11.692 1.00 87.12 88 LEU A O 1
ATOM 717 N N . ILE A 1 89 ? 17.552 -2.939 -10.965 1.00 86.31 89 ILE A N 1
ATOM 718 C CA . ILE A 1 89 ? 18.247 -2.795 -12.256 1.00 86.31 89 ILE A CA 1
ATOM 719 C C . ILE A 1 89 ? 18.488 -4.148 -12.932 1.00 86.31 89 ILE A C 1
ATOM 721 O O . ILE A 1 89 ? 18.361 -4.236 -14.150 1.00 86.31 89 ILE A O 1
ATOM 725 N N . TRP A 1 90 ? 18.814 -5.189 -12.159 1.00 82.50 90 TRP A N 1
ATOM 726 C CA . TRP A 1 90 ? 19.036 -6.545 -12.676 1.00 82.50 90 TRP A CA 1
ATOM 727 C C . TRP A 1 90 ? 17.754 -7.348 -12.908 1.00 82.50 90 TRP A C 1
ATOM 729 O O . TRP A 1 90 ? 17.785 -8.337 -13.634 1.00 82.50 90 TRP A O 1
ATOM 739 N N . SER A 1 91 ? 16.650 -6.963 -12.267 1.00 86.06 91 SER A N 1
ATOM 740 C CA . SER A 1 91 ? 15.358 -7.643 -12.411 1.00 86.06 91 SER A CA 1
ATOM 741 C C . SER A 1 91 ? 14.546 -7.139 -13.603 1.00 86.06 91 SER A C 1
ATOM 743 O O . SER A 1 91 ? 13.775 -7.900 -14.182 1.00 86.06 91 SER A O 1
ATOM 745 N N . VAL A 1 92 ? 14.727 -5.869 -13.974 1.00 87.19 92 VAL A N 1
ATOM 746 C CA . VAL A 1 92 ? 14.072 -5.271 -15.138 1.00 87.19 92 VAL A CA 1
ATOM 747 C C . VAL A 1 92 ? 14.819 -5.723 -16.398 1.00 87.19 92 VAL A C 1
ATOM 749 O O . VAL A 1 92 ? 16.050 -5.629 -16.436 1.00 87.19 92 VAL A O 1
ATOM 752 N N . PRO A 1 93 ? 14.122 -6.229 -17.430 1.00 87.06 93 PRO A N 1
ATOM 753 C CA . PRO A 1 93 ? 14.769 -6.643 -18.667 1.00 87.06 93 PRO A CA 1
ATOM 754 C C . PRO A 1 93 ? 15.390 -5.441 -19.386 1.00 87.06 93 PRO A C 1
ATOM 756 O O . PRO A 1 93 ? 14.808 -4.360 -19.444 1.00 87.06 93 PRO A O 1
ATOM 759 N N . LEU A 1 94 ? 16.575 -5.648 -19.962 1.00 87.75 94 LEU A N 1
ATOM 760 C CA . LEU A 1 94 ? 17.249 -4.637 -20.775 1.00 87.75 94 LEU A CA 1
ATOM 761 C C . LEU A 1 94 ? 16.417 -4.312 -22.031 1.00 87.75 94 LEU A C 1
ATOM 763 O O . LEU A 1 94 ? 15.870 -5.231 -22.646 1.00 87.75 94 LEU A O 1
ATOM 767 N N . PRO A 1 95 ? 16.373 -3.041 -22.471 1.00 86.81 95 PRO A N 1
ATOM 768 C CA . PRO A 1 95 ? 15.713 -2.665 -23.715 1.00 86.81 95 PRO A CA 1
ATOM 769 C C . PRO A 1 95 ? 16.296 -3.391 -24.933 1.00 86.81 95 PRO A C 1
ATOM 771 O O . PRO A 1 95 ? 17.505 -3.633 -25.013 1.00 86.81 95 PRO A O 1
ATOM 774 N N . GLU A 1 96 ? 15.451 -3.684 -25.917 1.00 85.19 96 GLU A N 1
ATOM 775 C CA . GLU A 1 96 ? 15.872 -4.294 -27.181 1.00 85.19 96 GLU A CA 1
ATOM 776 C C . GLU A 1 96 ? 16.937 -3.436 -27.897 1.00 85.19 96 GLU A C 1
ATOM 778 O O . GLU A 1 96 ? 16.871 -2.205 -27.902 1.00 85.19 96 GLU A O 1
ATOM 783 N N . GLY A 1 97 ? 17.949 -4.085 -28.481 1.00 84.19 97 GLY A N 1
ATOM 784 C CA . GLY A 1 97 ? 19.079 -3.403 -29.129 1.00 84.19 97 GLY A CA 1
ATOM 785 C C . GLY A 1 97 ? 20.172 -2.907 -28.168 1.00 84.19 97 GLY A C 1
ATOM 786 O O . GLY A 1 97 ? 21.088 -2.199 -28.586 1.00 84.19 97 GLY A O 1
ATOM 787 N N . SER A 1 98 ? 20.112 -3.285 -26.884 1.00 85.31 98 SER A N 1
ATOM 788 C CA . SER A 1 98 ? 21.142 -2.986 -25.866 1.00 85.31 98 SER A CA 1
ATOM 789 C C . SER A 1 98 ? 22.528 -3.559 -26.182 1.00 85.31 98 SER A C 1
ATOM 791 O O . SER A 1 98 ? 23.555 -3.017 -25.747 1.00 85.31 98 SER A O 1
ATOM 793 N N . TYR A 1 99 ? 22.555 -4.656 -26.933 1.00 86.94 99 TYR A N 1
ATOM 794 C CA . TYR A 1 99 ? 23.747 -5.346 -27.403 1.00 86.94 99 TYR A CA 1
ATOM 795 C C . TYR A 1 99 ? 23.598 -5.671 -28.899 1.00 86.94 99 TYR A C 1
ATOM 797 O O . TYR A 1 99 ? 22.473 -5.816 -29.379 1.00 86.94 99 TYR A O 1
ATOM 805 N N . PRO A 1 100 ? 24.709 -5.745 -29.657 1.00 85.38 100 PRO A N 1
ATOM 806 C CA . PRO A 1 100 ? 24.672 -6.157 -31.059 1.00 85.38 100 PRO A CA 1
ATOM 807 C C . PRO A 1 100 ? 24.151 -7.592 -31.201 1.00 85.38 100 PRO A C 1
ATOM 809 O O . PRO A 1 100 ? 24.472 -8.426 -30.356 1.00 85.38 100 PRO A O 1
ATOM 812 N N . HIS A 1 101 ? 23.416 -7.889 -32.277 1.00 77.12 101 HIS A N 1
ATOM 813 C CA . HIS A 1 101 ? 22.870 -9.230 -32.533 1.00 77.12 101 HIS A CA 1
ATOM 814 C C . HIS A 1 101 ? 23.961 -10.313 -32.604 1.00 77.12 101 HIS A C 1
ATOM 816 O O . HIS A 1 101 ? 23.812 -11.363 -31.993 1.00 77.12 101 HIS A O 1
ATOM 822 N N . ASP A 1 102 ? 25.099 -10.014 -33.240 1.00 78.06 102 ASP A N 1
ATOM 823 C CA . ASP A 1 102 ? 26.280 -10.897 -33.303 1.00 78.06 102 ASP A CA 1
ATOM 824 C C . ASP A 1 102 ? 27.314 -10.602 -32.198 1.00 78.06 102 ASP A C 1
ATOM 826 O O . ASP A 1 102 ? 28.519 -10.833 -32.359 1.00 78.06 102 ASP A O 1
ATOM 830 N N . GLY A 1 103 ? 26.861 -9.996 -31.099 1.00 77.81 103 GLY A N 1
ATOM 831 C CA . GLY A 1 103 ? 27.697 -9.572 -29.985 1.00 77.81 103 GLY A CA 1
ATOM 832 C C . GLY A 1 103 ? 28.192 -10.732 -29.121 1.00 77.81 103 GLY A C 1
ATOM 833 O O . GLY A 1 103 ? 27.604 -11.805 -29.066 1.00 77.81 103 GLY A O 1
ATOM 834 N N . LEU A 1 104 ? 29.286 -10.502 -28.391 1.00 81.94 104 LEU A N 1
ATOM 835 C CA . LEU A 1 104 ? 29.792 -11.495 -27.444 1.00 81.94 104 LEU A CA 1
ATOM 836 C C . LEU A 1 104 ? 28.857 -11.621 -26.226 1.00 81.94 104 LEU A C 1
ATOM 838 O O . LEU A 1 104 ? 28.464 -10.587 -25.680 1.00 81.94 104 LEU A O 1
ATOM 842 N N . PRO A 1 105 ? 28.642 -12.831 -25.671 1.00 80.62 105 PRO A N 1
ATOM 843 C CA . PRO A 1 105 ? 27.818 -13.027 -24.469 1.00 80.62 105 PRO A CA 1
ATOM 844 C C . PRO A 1 105 ? 28.277 -12.212 -23.249 1.00 80.62 105 PRO A C 1
ATOM 846 O O . PRO A 1 105 ? 27.492 -11.841 -22.380 1.00 80.62 105 PRO A O 1
ATOM 849 N N . ILE A 1 106 ? 29.572 -11.881 -23.170 1.00 81.06 106 ILE A N 1
ATOM 850 C CA . ILE A 1 106 ? 30.104 -11.033 -22.094 1.00 81.06 106 ILE A CA 1
ATOM 851 C C . ILE A 1 106 ? 29.499 -9.621 -22.106 1.00 81.06 106 ILE A C 1
ATOM 853 O O . ILE A 1 106 ? 29.468 -8.965 -21.067 1.00 81.06 106 ILE A O 1
ATOM 857 N N . TRP A 1 107 ? 29.005 -9.150 -23.253 1.00 83.12 107 TRP A N 1
ATOM 858 C CA . TRP A 1 107 ? 28.426 -7.817 -23.401 1.00 83.12 107 TRP A CA 1
ATOM 859 C C . TRP A 1 107 ? 27.029 -7.684 -22.812 1.00 83.12 107 TRP A C 1
ATOM 861 O O . TRP A 1 107 ? 26.677 -6.583 -22.400 1.00 83.12 107 TRP A O 1
ATOM 871 N N . GLU A 1 108 ? 26.289 -8.782 -22.666 1.00 80.94 108 GLU A N 1
ATOM 872 C CA . GLU A 1 108 ? 25.009 -8.797 -21.945 1.00 80.94 108 GLU A CA 1
ATOM 873 C C . GLU A 1 108 ? 25.196 -8.469 -20.459 1.00 80.94 108 GLU A C 1
ATOM 875 O O . GLU A 1 108 ? 24.356 -7.831 -19.833 1.00 80.94 108 GLU A O 1
ATOM 880 N N . ARG A 1 109 ? 26.345 -8.858 -19.894 1.00 80.25 109 ARG A N 1
ATOM 881 C CA . ARG A 1 109 ? 26.699 -8.589 -18.491 1.00 80.25 109 ARG A CA 1
ATOM 882 C C . ARG A 1 109 ? 27.331 -7.213 -18.285 1.00 80.25 109 ARG A C 1
ATOM 884 O O . ARG A 1 109 ? 27.594 -6.823 -17.147 1.00 80.25 109 ARG A O 1
ATOM 891 N N . LEU A 1 110 ? 27.633 -6.485 -19.362 1.00 82.12 110 LEU A N 1
ATOM 892 C CA . LEU A 1 110 ? 28.201 -5.145 -19.269 1.00 82.12 110 LEU A CA 1
ATOM 893 C C . LEU A 1 110 ? 27.092 -4.114 -19.086 1.00 82.12 110 LEU A C 1
ATOM 895 O O . LEU A 1 110 ? 26.203 -3.986 -19.923 1.00 82.12 110 LEU A O 1
ATOM 899 N N . TYR A 1 111 ? 27.237 -3.278 -18.059 1.00 82.75 111 TYR A N 1
ATOM 900 C CA . TYR A 1 111 ? 26.402 -2.092 -17.891 1.00 82.75 111 TYR A CA 1
ATOM 901 C C . TYR A 1 111 ? 26.395 -1.223 -19.156 1.00 82.75 111 TYR A C 1
ATOM 903 O O . TYR A 1 111 ? 27.438 -1.013 -19.787 1.00 82.75 111 TYR A O 1
ATOM 911 N N . LEU A 1 112 ? 25.228 -0.664 -19.480 1.00 86.31 112 LEU A N 1
ATOM 912 C CA . LEU A 1 112 ? 25.010 0.189 -20.654 1.00 86.31 112 LEU A CA 1
ATOM 913 C C . LEU A 1 112 ? 25.860 1.475 -20.649 1.00 86.31 112 LEU A C 1
ATOM 915 O O . LEU A 1 112 ? 26.149 2.026 -21.708 1.00 86.31 112 LEU A O 1
ATOM 919 N N . ASP A 1 113 ? 26.336 1.903 -19.476 1.00 81.19 113 ASP A N 1
ATOM 920 C CA . ASP A 1 113 ? 27.286 3.013 -19.316 1.00 81.19 113 ASP A CA 1
ATOM 921 C C . ASP A 1 113 ? 28.673 2.751 -19.890 1.00 81.19 113 ASP A C 1
ATOM 923 O O . ASP A 1 113 ? 29.400 3.675 -20.272 1.00 81.19 113 ASP A O 1
ATOM 927 N N . ARG A 1 114 ? 29.094 1.485 -19.882 1.00 84.88 114 ARG A N 1
ATOM 928 C CA . ARG A 1 114 ? 30.458 1.131 -20.253 1.00 84.88 114 ARG A CA 1
ATOM 929 C C . ARG A 1 114 ? 30.545 1.015 -21.760 1.00 84.88 114 ARG A C 1
ATOM 931 O O . ARG A 1 114 ? 29.777 0.286 -22.382 1.00 84.88 114 ARG A O 1
ATOM 938 N N . LYS A 1 115 ? 31.533 1.691 -22.343 1.00 87.75 115 LYS A N 1
ATOM 939 C CA . LYS A 1 115 ? 31.851 1.557 -23.767 1.00 87.75 115 LYS A CA 1
ATOM 940 C C . LYS A 1 115 ? 32.149 0.095 -24.087 1.00 87.75 115 LYS A C 1
ATOM 942 O O . LYS A 1 115 ? 32.891 -0.556 -23.349 1.00 87.75 115 LYS A O 1
ATOM 947 N N . LEU A 1 116 ? 31.606 -0.394 -25.198 1.00 86.75 116 LEU A N 1
ATOM 948 C CA . LEU A 1 116 ? 32.022 -1.687 -25.723 1.00 86.75 116 LEU A CA 1
ATOM 949 C C . LEU A 1 116 ? 33.498 -1.613 -26.143 1.00 86.75 116 LEU A C 1
ATOM 951 O O . LEU A 1 116 ? 33.890 -0.638 -26.798 1.00 86.75 116 LEU A O 1
ATOM 955 N N . PRO A 1 117 ? 34.323 -2.603 -25.760 1.00 82.44 117 PRO A N 1
ATOM 956 C CA . PRO A 1 117 ? 35.719 -2.639 -26.164 1.00 82.44 117 PRO A CA 1
ATOM 957 C C . PRO A 1 117 ? 35.825 -2.859 -27.676 1.00 82.44 117 PRO A C 1
ATOM 959 O O . PRO A 1 117 ? 35.085 -3.653 -28.255 1.00 82.44 117 PRO A O 1
ATOM 962 N N . MET A 1 118 ? 36.780 -2.180 -28.314 1.00 77.06 118 MET A N 1
ATOM 963 C CA . MET A 1 118 ? 37.145 -2.473 -29.699 1.00 77.06 118 MET A CA 1
ATOM 964 C C . MET A 1 118 ? 37.856 -3.822 -29.754 1.00 77.06 118 MET A C 1
ATOM 966 O O . MET A 1 118 ? 38.989 -3.952 -29.290 1.00 77.06 118 MET A O 1
ATOM 970 N N . LEU A 1 119 ? 37.193 -4.823 -30.321 1.00 75.62 119 LEU A N 1
ATOM 971 C CA . LEU A 1 119 ? 37.815 -6.104 -30.623 1.00 75.62 119 LEU A CA 1
ATOM 972 C C . LEU A 1 119 ? 38.548 -6.003 -31.961 1.00 75.62 119 LEU A C 1
ATOM 974 O O . LEU A 1 119 ? 38.024 -5.446 -32.924 1.00 75.62 119 LEU A O 1
ATOM 978 N N . LYS A 1 120 ? 39.756 -6.567 -32.032 1.00 73.88 120 LYS A N 1
ATOM 979 C CA . LYS A 1 120 ? 40.484 -6.744 -33.295 1.00 73.88 120 LYS A CA 1
ATOM 980 C C . LYS A 1 120 ? 39.916 -7.961 -34.030 1.00 73.88 120 LYS A C 1
ATOM 982 O O . LYS A 1 120 ? 40.556 -9.006 -34.081 1.00 73.88 120 LYS A O 1
ATOM 987 N N . CYS A 1 121 ? 38.687 -7.836 -34.517 1.00 69.06 121 CYS A N 1
ATOM 988 C CA . CYS A 1 121 ? 38.043 -8.849 -35.346 1.00 69.06 121 CYS A CA 1
ATOM 989 C C . CYS A 1 121 ? 38.279 -8.547 -36.836 1.00 69.06 121 CYS A C 1
ATOM 991 O O . CYS A 1 121 ? 38.547 -7.392 -37.183 1.00 69.06 121 CYS A O 1
ATOM 993 N N . PRO A 1 122 ? 38.165 -9.553 -37.723 1.00 76.06 122 PRO A N 1
ATOM 994 C CA . PRO A 1 122 ? 38.137 -9.324 -39.162 1.00 76.06 122 PRO A CA 1
ATOM 995 C C . PRO A 1 122 ? 37.072 -8.280 -39.545 1.00 76.06 122 PRO A C 1
ATOM 997 O O . PRO A 1 122 ? 36.035 -8.195 -38.872 1.00 76.06 122 PRO A O 1
ATOM 1000 N N . PRO A 1 123 ? 37.297 -7.489 -40.610 1.00 66.50 123 PRO A N 1
ATOM 1001 C CA . PRO A 1 123 ? 36.274 -6.584 -41.123 1.00 66.50 123 PRO A CA 1
ATOM 1002 C C . PRO A 1 123 ? 34.995 -7.379 -41.425 1.00 66.50 123 PRO A C 1
ATOM 1004 O O . PRO A 1 123 ? 35.067 -8.483 -41.957 1.00 66.50 123 PRO A O 1
ATOM 1007 N N . ASN A 1 124 ? 33.841 -6.831 -41.036 1.00 70.19 124 ASN A N 1
ATOM 1008 C CA . ASN A 1 124 ? 32.498 -7.427 -41.151 1.00 70.19 124 ASN A CA 1
ATOM 1009 C C . ASN A 1 124 ? 32.177 -8.601 -40.217 1.00 70.19 124 ASN A C 1
ATOM 1011 O O . ASN A 1 124 ? 31.065 -9.112 -40.267 1.00 70.19 124 ASN A O 1
ATOM 1015 N N . ALA A 1 125 ? 33.089 -9.007 -39.328 1.00 75.75 125 ALA A N 1
ATOM 1016 C CA . ALA A 1 125 ? 32.761 -10.024 -38.331 1.00 75.75 125 ALA A CA 1
ATOM 1017 C C . ALA A 1 125 ? 31.679 -9.515 -37.363 1.00 75.75 125 ALA A C 1
ATOM 1019 O O . ALA A 1 125 ? 30.766 -10.243 -37.000 1.00 75.75 125 ALA A O 1
ATOM 1020 N N . LEU A 1 126 ? 31.769 -8.246 -36.961 1.00 79.81 126 LEU A N 1
ATOM 1021 C CA . LEU A 1 126 ? 30.858 -7.660 -35.993 1.00 79.81 126 LEU A CA 1
ATOM 1022 C C . LEU A 1 126 ? 30.061 -6.516 -36.607 1.00 79.81 126 LEU A C 1
ATOM 1024 O O . LEU A 1 126 ? 30.620 -5.482 -36.983 1.00 79.81 126 LEU A O 1
ATOM 1028 N N . ILE A 1 127 ? 28.747 -6.699 -36.634 1.00 83.88 127 ILE A N 1
ATOM 1029 C CA . ILE A 1 127 ? 27.805 -5.729 -37.168 1.00 83.88 127 ILE A CA 1
ATOM 1030 C C . ILE A 1 127 ? 27.203 -4.922 -36.016 1.00 83.88 127 ILE A C 1
ATOM 1032 O O . ILE A 1 127 ? 26.545 -5.458 -35.126 1.00 83.88 127 ILE A O 1
ATOM 1036 N N . PHE A 1 128 ? 27.425 -3.607 -36.033 1.00 87.69 128 PHE A N 1
ATOM 1037 C CA . PHE A 1 128 ? 26.758 -2.686 -35.118 1.00 87.69 128 PHE A CA 1
ATOM 1038 C C . PHE A 1 128 ? 25.524 -2.103 -35.797 1.00 87.69 128 PHE A C 1
ATOM 1040 O O . PHE A 1 128 ? 25.619 -1.165 -36.589 1.00 87.69 128 PHE A O 1
ATOM 1047 N N . ALA A 1 129 ? 24.366 -2.641 -35.442 1.00 88.38 129 ALA A N 1
ATOM 1048 C CA . ALA A 1 129 ? 23.064 -2.127 -35.837 1.00 88.38 129 ALA A CA 1
ATOM 1049 C C . ALA A 1 129 ? 22.328 -1.589 -34.609 1.00 88.38 129 ALA A C 1
ATOM 1051 O O . ALA A 1 129 ? 22.470 -2.133 -33.517 1.00 88.38 129 ALA A O 1
ATOM 1052 N N . ARG A 1 130 ? 21.557 -0.512 -34.775 1.00 88.31 130 ARG A N 1
ATOM 1053 C CA . ARG A 1 130 ? 20.746 0.060 -33.679 1.00 88.31 130 ARG A CA 1
ATOM 1054 C C . ARG A 1 130 ? 19.268 -0.234 -33.847 1.00 88.31 130 ARG A C 1
ATOM 1056 O O . ARG A 1 130 ? 18.623 -0.701 -32.917 1.00 88.31 130 ARG A O 1
ATOM 1063 N N . GLN A 1 131 ? 18.745 0.095 -35.024 1.00 89.88 131 GLN A N 1
ATOM 1064 C CA . GLN A 1 131 ? 17.333 -0.018 -35.353 1.00 89.88 131 GLN A CA 1
ATOM 1065 C C . GLN A 1 131 ? 17.160 -0.225 -36.864 1.00 89.88 131 GLN A C 1
ATOM 1067 O O . GLN A 1 131 ? 18.081 0.037 -37.644 1.00 89.88 131 GLN A O 1
ATOM 1072 N N . GLN A 1 132 ? 15.990 -0.697 -37.285 1.00 90.31 132 GLN A N 1
ATOM 1073 C CA . GLN A 1 132 ? 15.644 -0.776 -38.705 1.00 90.31 132 GLN A CA 1
ATOM 1074 C C . GLN A 1 132 ? 15.601 0.606 -39.373 1.00 90.31 132 GLN A C 1
ATOM 1076 O O . GLN A 1 132 ? 15.351 1.636 -38.735 1.00 90.31 132 GLN A O 1
ATOM 1081 N N . ILE A 1 133 ? 15.859 0.612 -40.677 1.00 90.94 133 ILE A N 1
ATOM 1082 C CA . ILE A 1 133 ? 15.839 1.811 -41.518 1.00 90.94 133 ILE A CA 1
ATOM 1083 C C . ILE A 1 133 ? 14.408 2.358 -41.580 1.00 90.94 133 ILE A C 1
ATOM 1085 O O . ILE A 1 133 ? 13.445 1.594 -41.657 1.00 90.94 133 ILE A O 1
ATOM 1089 N N . GLY A 1 134 ? 14.260 3.680 -41.499 1.00 87.81 134 GLY A N 1
ATOM 1090 C CA . GLY A 1 134 ? 12.951 4.339 -41.452 1.00 87.81 134 GLY A CA 1
ATOM 1091 C C . GLY A 1 134 ? 12.199 4.178 -40.124 1.00 87.81 134 GLY A C 1
ATOM 1092 O O . GLY A 1 134 ? 11.076 4.642 -39.987 1.00 87.81 134 GLY A O 1
ATOM 1093 N N . LYS A 1 135 ? 12.776 3.544 -39.096 1.00 90.06 135 LYS A N 1
ATOM 1094 C CA . LYS A 1 135 ? 12.179 3.542 -37.750 1.00 90.06 135 LYS A CA 1
ATOM 1095 C C . LYS A 1 135 ? 12.844 4.587 -36.866 1.00 90.06 135 LYS A C 1
ATOM 1097 O O . LYS A 1 135 ? 14.069 4.683 -36.841 1.00 90.06 135 LYS A O 1
ATOM 1102 N N . LYS A 1 136 ? 12.026 5.300 -36.078 1.00 89.25 136 LYS A N 1
ATOM 1103 C CA . LYS A 1 136 ? 12.488 6.305 -35.109 1.00 89.25 136 LYS A CA 1
ATOM 1104 C C . LYS A 1 136 ? 13.500 5.669 -34.152 1.00 89.25 136 LYS A C 1
ATOM 1106 O O . LYS A 1 136 ? 13.183 4.693 -33.470 1.00 89.25 136 LYS A O 1
ATOM 1111 N N . LEU A 1 137 ? 14.706 6.232 -34.102 1.00 87.88 137 LEU A N 1
ATOM 1112 C CA . LEU A 1 137 ? 15.778 5.749 -33.228 1.00 87.88 137 LEU A CA 1
ATOM 1113 C C . LEU A 1 137 ? 15.528 6.121 -31.760 1.00 87.88 137 LEU A C 1
ATOM 1115 O O . LEU A 1 137 ? 15.641 5.285 -30.868 1.00 87.88 137 LEU A O 1
ATOM 1119 N N . TRP A 1 138 ? 15.175 7.384 -31.523 1.00 87.06 138 TRP A N 1
ATOM 1120 C CA . TRP A 1 138 ? 14.913 7.935 -30.197 1.00 87.06 138 TRP A CA 1
ATOM 1121 C C . TRP A 1 138 ? 13.415 7.836 -29.912 1.00 87.06 138 TRP A C 1
ATOM 1123 O O . TRP A 1 138 ? 12.621 8.610 -30.446 1.00 87.06 138 TRP A O 1
ATOM 1133 N N . LYS A 1 139 ? 13.011 6.843 -29.122 1.00 81.81 139 LYS A N 1
ATOM 1134 C CA . LYS A 1 139 ? 11.631 6.711 -28.649 1.00 81.81 139 LYS A CA 1
ATOM 1135 C C . LYS A 1 139 ? 11.366 7.750 -27.563 1.00 81.81 139 LYS A C 1
ATOM 1137 O O . LYS A 1 139 ? 12.198 7.934 -26.671 1.00 81.81 139 LYS A O 1
ATOM 1142 N N . ASP A 1 140 ? 10.204 8.383 -27.646 1.00 72.31 140 ASP A N 1
ATOM 1143 C CA . ASP A 1 140 ? 9.686 9.183 -26.544 1.00 72.31 140 ASP A CA 1
ATOM 1144 C C . ASP A 1 140 ? 9.156 8.167 -25.532 1.00 72.31 140 ASP A C 1
ATOM 1146 O O . ASP A 1 140 ? 8.292 7.355 -25.868 1.00 72.31 140 ASP A O 1
ATOM 1150 N N . THR A 1 141 ? 9.749 8.110 -24.343 1.00 64.62 141 THR A N 1
ATOM 1151 C CA . THR A 1 141 ? 9.225 7.230 -23.295 1.00 64.62 141 THR A CA 1
ATOM 1152 C C . THR A 1 141 ? 7.897 7.829 -22.834 1.00 64.62 141 THR A C 1
ATOM 1154 O O . THR A 1 141 ? 7.832 9.032 -22.574 1.00 64.62 141 THR A O 1
ATOM 1157 N N . GLU A 1 142 ? 6.831 7.029 -22.772 1.00 57.72 142 GLU A N 1
ATOM 1158 C CA . GLU A 1 142 ? 5.527 7.487 -22.276 1.00 57.72 142 GLU A CA 1
ATOM 1159 C C . GLU A 1 142 ? 5.702 8.087 -20.869 1.00 57.72 142 GLU A C 1
ATOM 1161 O O . GLU A 1 142 ? 6.254 7.441 -19.981 1.00 57.72 142 GLU A O 1
ATOM 1166 N N . GLY A 1 143 ? 5.309 9.353 -20.688 1.00 57.44 143 GLY A N 1
ATOM 1167 C CA . GLY A 1 143 ? 5.471 10.082 -19.421 1.00 57.44 143 GLY A CA 1
ATOM 1168 C C . GLY A 1 143 ? 6.802 10.825 -19.234 1.00 57.44 143 GLY A C 1
ATOM 1169 O O . GLY A 1 143 ? 7.013 11.421 -18.181 1.00 57.44 143 GLY A O 1
ATOM 1170 N N . GLN A 1 144 ? 7.697 10.842 -20.228 1.00 58.41 144 GLN A N 1
ATOM 1171 C CA . GLN A 1 144 ? 8.939 11.618 -20.148 1.00 58.41 144 GLN A CA 1
ATOM 1172 C C . GLN A 1 144 ? 8.678 13.098 -20.454 1.00 58.41 144 GLN A C 1
ATOM 1174 O O . GLN A 1 144 ? 8.948 13.600 -21.546 1.00 58.41 144 GLN A O 1
ATOM 1179 N N . GLU A 1 145 ? 8.136 13.800 -19.462 1.00 56.81 145 GLU A N 1
ATOM 1180 C CA . GLU A 1 145 ? 8.205 15.255 -19.390 1.00 56.81 145 GLU A CA 1
ATOM 1181 C C . GLU A 1 145 ? 9.685 15.683 -19.327 1.00 56.81 145 GLU A C 1
ATOM 1183 O O . GLU A 1 145 ? 10.539 14.954 -18.821 1.00 56.81 145 GLU A O 1
ATOM 1188 N N . PHE A 1 146 ? 9.993 16.823 -19.950 1.00 66.25 146 PHE A N 1
ATOM 1189 C CA . PHE A 1 146 ? 11.287 17.520 -19.984 1.00 66.25 146 PHE A CA 1
ATOM 1190 C C . PHE A 1 146 ? 12.347 17.018 -18.975 1.00 66.25 146 PHE A C 1
ATOM 1192 O O . PHE A 1 146 ? 12.173 17.033 -17.758 1.00 66.25 146 PHE A O 1
ATOM 1199 N N . ILE A 1 147 ? 13.515 16.617 -19.480 1.00 69.69 147 ILE A N 1
ATOM 1200 C CA . ILE A 1 147 ? 14.600 16.140 -18.618 1.00 69.69 147 ILE A CA 1
ATOM 1201 C C . ILE A 1 147 ? 15.221 17.330 -17.871 1.00 69.69 147 ILE A C 1
ATOM 1203 O O . ILE A 1 147 ? 15.982 18.102 -18.449 1.00 69.69 147 ILE A O 1
ATOM 1207 N N . LEU A 1 148 ? 14.933 17.455 -16.573 1.00 77.44 148 LEU A N 1
ATOM 1208 C CA . LEU A 1 148 ? 15.471 18.535 -15.732 1.00 77.44 148 LEU A CA 1
ATOM 1209 C C . LEU A 1 148 ? 16.941 18.355 -15.341 1.00 77.44 148 LEU A C 1
ATOM 1211 O O . LEU A 1 148 ? 17.640 19.338 -15.114 1.00 77.44 148 LEU A O 1
ATOM 1215 N N . TYR A 1 149 ? 17.413 17.112 -15.230 1.00 78.62 149 TYR A N 1
ATOM 1216 C CA . TYR A 1 149 ? 18.762 16.832 -14.732 1.00 78.62 149 TYR A CA 1
ATOM 1217 C C . TYR A 1 149 ? 19.854 17.038 -15.800 1.00 78.62 149 TYR A C 1
ATOM 1219 O O . TYR A 1 149 ? 21.017 17.236 -15.456 1.00 78.62 149 TYR A O 1
ATOM 1227 N N . ASP A 1 150 ? 19.484 17.013 -17.086 1.00 80.56 150 ASP A N 1
ATOM 1228 C CA . ASP A 1 150 ? 20.379 17.214 -18.234 1.00 80.56 150 ASP A CA 1
ATOM 1229 C C . ASP A 1 150 ? 19.771 18.215 -19.243 1.00 80.56 150 ASP A C 1
ATOM 1231 O O . ASP A 1 150 ? 19.404 17.827 -20.357 1.00 80.56 150 ASP A O 1
ATOM 1235 N N . PRO A 1 151 ? 19.656 19.515 -18.887 1.00 81.38 151 PRO A N 1
ATOM 1236 C CA . PRO A 1 151 ? 19.007 20.524 -19.736 1.00 81.38 151 PRO A CA 1
ATOM 1237 C C . PRO A 1 151 ? 19.669 20.703 -21.108 1.00 81.38 151 PRO A C 1
ATOM 1239 O O . PRO A 1 151 ? 19.024 21.095 -22.077 1.00 81.38 151 PRO A O 1
ATOM 1242 N N . HIS A 1 152 ? 20.970 20.424 -21.194 1.00 81.31 152 HIS A N 1
ATOM 1243 C CA . HIS A 1 152 ? 21.771 20.605 -22.403 1.00 81.31 152 HIS A CA 1
ATOM 1244 C C . HIS A 1 152 ? 22.037 19.296 -23.162 1.00 81.31 152 HIS A C 1
ATOM 1246 O O . HIS A 1 152 ? 22.768 19.314 -24.152 1.00 81.31 152 HIS A O 1
ATOM 1252 N N . SER A 1 153 ? 21.444 18.170 -22.742 1.00 79.88 153 SER A N 1
ATOM 1253 C CA . SER A 1 153 ? 21.627 16.855 -23.379 1.00 79.88 153 SER A CA 1
ATOM 1254 C C . SER A 1 153 ? 23.101 16.428 -23.514 1.00 79.88 153 SER A C 1
ATOM 1256 O O . SER A 1 153 ? 23.517 15.877 -24.537 1.00 79.88 153 SER A O 1
ATOM 1258 N N . TYR A 1 154 ? 23.921 16.673 -22.488 1.00 81.88 154 TYR A N 1
ATOM 1259 C CA . TYR A 1 154 ? 25.338 16.290 -22.487 1.00 81.88 154 TYR A CA 1
ATOM 1260 C C . TYR A 1 154 ? 25.543 14.771 -22.468 1.00 81.88 154 TYR A C 1
ATOM 1262 O O . TYR A 1 154 ? 26.573 14.272 -22.937 1.00 81.88 154 TYR A O 1
ATOM 1270 N N . GLU A 1 155 ? 24.589 14.009 -21.932 1.00 78.75 155 GLU A N 1
ATOM 1271 C CA . GLU A 1 155 ? 24.726 12.555 -21.843 1.00 78.75 155 GLU A CA 1
ATOM 1272 C C . GLU A 1 155 ? 24.507 11.855 -23.187 1.00 78.75 155 GLU A C 1
ATOM 1274 O O . GLU A 1 155 ? 25.250 10.924 -23.535 1.00 78.75 155 GLU A O 1
ATOM 1279 N N . VAL A 1 156 ? 23.493 12.305 -23.930 1.00 81.50 156 VAL A N 1
ATOM 1280 C CA . VAL A 1 156 ? 23.037 11.728 -25.198 1.00 81.50 156 VAL A CA 1
ATOM 1281 C C . VAL A 1 156 ? 22.912 12.844 -26.225 1.00 81.50 156 VAL A C 1
ATOM 1283 O O . VAL A 1 156 ? 22.021 13.682 -26.147 1.00 81.50 156 VAL A O 1
ATOM 1286 N N . ALA A 1 157 ? 23.787 12.816 -27.228 1.00 82.31 157 ALA A N 1
ATOM 1287 C CA . ALA A 1 157 ? 23.701 13.727 -28.358 1.00 82.31 157 ALA A CA 1
ATOM 1288 C C . ALA A 1 157 ? 22.616 13.249 -29.336 1.00 82.31 157 ALA A C 1
ATOM 1290 O O . ALA A 1 157 ? 22.805 12.252 -30.036 1.00 82.31 157 ALA A O 1
ATOM 1291 N N . PHE A 1 158 ? 21.503 13.976 -29.405 1.00 81.81 158 PHE A N 1
ATOM 1292 C CA . PHE A 1 158 ? 20.403 13.718 -30.337 1.00 81.81 158 PHE A CA 1
ATOM 1293 C C . PHE A 1 158 ? 20.686 14.324 -31.717 1.00 81.81 158 PHE A C 1
ATOM 1295 O O . PHE A 1 158 ? 20.016 15.254 -32.159 1.00 81.81 158 PHE A O 1
ATOM 1302 N N . SER A 1 159 ? 21.714 13.826 -32.408 1.00 84.31 159 SER A N 1
ATOM 1303 C CA . SER A 1 159 ? 21.953 14.227 -33.796 1.00 84.31 159 SER A CA 1
ATOM 1304 C C . SER A 1 159 ? 20.868 13.661 -34.709 1.00 84.31 159 SER A C 1
ATOM 1306 O O . SER A 1 159 ? 20.499 12.492 -34.578 1.00 84.31 159 SER A O 1
ATOM 1308 N N . TYR A 1 160 ? 20.395 14.477 -35.652 1.00 86.81 160 TYR A N 1
ATOM 1309 C CA . TYR A 1 160 ? 19.514 14.006 -36.714 1.00 86.81 160 TYR A CA 1
ATOM 1310 C C . TYR A 1 160 ? 20.242 12.979 -37.586 1.00 86.81 160 TYR A C 1
ATOM 1312 O O . TYR A 1 160 ? 21.385 13.189 -37.999 1.00 86.81 160 TYR A O 1
ATOM 1320 N N . GLU A 1 161 ? 19.572 11.861 -37.850 1.00 86.62 161 GLU A N 1
ATOM 1321 C CA . GLU A 1 161 ? 20.095 10.766 -38.655 1.00 86.62 161 GLU A CA 1
ATOM 1322 C C . GLU A 1 161 ? 19.049 10.355 -39.686 1.00 86.62 161 GLU A C 1
ATOM 1324 O O . GLU A 1 161 ? 18.030 9.753 -39.353 1.00 86.62 161 GLU A O 1
ATOM 1329 N N . ASN A 1 162 ? 19.341 10.664 -40.947 1.00 88.44 162 ASN A N 1
ATOM 1330 C CA . ASN A 1 162 ? 18.490 10.387 -42.101 1.00 88.44 162 ASN A CA 1
ATOM 1331 C C . ASN A 1 162 ? 18.030 8.919 -42.167 1.00 88.44 162 ASN A C 1
ATOM 1333 O O . ASN A 1 162 ? 16.845 8.661 -42.341 1.00 88.44 162 ASN A O 1
ATOM 1337 N N . VAL A 1 163 ? 18.936 7.958 -41.947 1.00 89.38 163 VAL A N 1
ATOM 1338 C CA . VAL A 1 163 ? 18.646 6.509 -42.030 1.00 89.38 163 VAL A CA 1
ATOM 1339 C C . VAL A 1 163 ? 17.520 6.066 -41.080 1.00 89.38 163 VAL A C 1
ATOM 1341 O O . VAL A 1 163 ? 16.808 5.103 -41.364 1.00 89.38 163 VAL A O 1
ATOM 1344 N N . HIS A 1 164 ? 17.326 6.769 -39.963 1.00 90.44 164 HIS A N 1
ATOM 1345 C CA . HIS A 1 164 ? 16.311 6.451 -38.954 1.00 90.44 164 HIS A CA 1
ATOM 1346 C C . HIS A 1 164 ? 15.146 7.450 -38.935 1.00 90.44 164 HIS A C 1
ATOM 1348 O O . HIS A 1 164 ? 14.396 7.500 -37.958 1.00 90.44 164 HIS A O 1
ATOM 1354 N N . ASP A 1 165 ? 14.985 8.253 -39.990 1.00 90.44 165 ASP A N 1
ATOM 1355 C CA . ASP A 1 165 ? 13.859 9.172 -40.114 1.00 90.44 165 ASP A CA 1
ATOM 1356 C C . ASP A 1 165 ? 12.571 8.409 -40.492 1.00 90.44 165 ASP A C 1
ATOM 1358 O O . ASP A 1 165 ? 12.510 7.811 -41.574 1.00 90.44 165 ASP A O 1
ATOM 1362 N N . PRO A 1 166 ? 11.516 8.451 -39.653 1.00 91.25 166 PRO A N 1
ATOM 1363 C CA . PRO A 1 166 ? 10.223 7.843 -39.960 1.00 91.25 166 PRO A CA 1
ATOM 1364 C C . PRO A 1 166 ? 9.582 8.336 -41.257 1.00 91.25 166 PRO A C 1
ATOM 1366 O O . PRO A 1 166 ? 8.911 7.566 -41.949 1.00 91.25 166 PRO A O 1
ATOM 1369 N N . HIS A 1 167 ? 9.801 9.596 -41.625 1.00 91.69 167 HIS A N 1
ATOM 1370 C CA . HIS A 1 167 ? 9.214 10.194 -42.822 1.00 91.69 167 HIS A CA 1
ATOM 1371 C C . HIS A 1 167 ? 9.878 9.700 -44.111 1.00 91.69 167 HIS A C 1
ATOM 1373 O O . HIS A 1 167 ? 9.260 9.732 -45.175 1.00 91.69 167 HIS A O 1
ATOM 1379 N N . LEU A 1 168 ? 11.102 9.174 -44.019 1.00 91.19 168 LEU A N 1
ATOM 1380 C CA . LEU A 1 168 ? 11.836 8.606 -45.150 1.00 91.19 168 LEU A CA 1
ATOM 1381 C C . LEU A 1 168 ? 11.596 7.100 -45.326 1.00 91.19 168 LEU A C 1
ATOM 1383 O O . LEU A 1 168 ? 12.161 6.492 -46.232 1.00 91.19 168 LEU A O 1
ATOM 1387 N N . THR A 1 169 ? 10.719 6.483 -44.528 1.00 91.50 169 THR A N 1
ATOM 1388 C CA . THR A 1 169 ? 10.424 5.041 -44.618 1.00 91.50 169 THR A CA 1
ATOM 1389 C C . THR A 1 169 ? 10.039 4.612 -46.034 1.00 91.50 169 THR A C 1
ATOM 1391 O O . THR A 1 169 ? 10.616 3.669 -46.569 1.00 91.50 169 THR A O 1
ATOM 1394 N N . ASN A 1 170 ? 9.110 5.330 -46.673 1.00 91.69 170 ASN A N 1
ATOM 1395 C CA . ASN A 1 170 ? 8.650 5.002 -48.028 1.00 91.69 170 ASN A CA 1
ATOM 1396 C C . ASN A 1 170 ? 9.755 5.195 -49.075 1.00 91.69 170 ASN A C 1
ATOM 1398 O O . ASN A 1 170 ? 9.826 4.447 -50.046 1.00 91.69 170 ASN A O 1
ATOM 1402 N N . TYR A 1 171 ? 10.645 6.166 -48.857 1.00 91.50 171 TYR A N 1
ATOM 1403 C CA . TYR A 1 171 ? 11.804 6.391 -49.715 1.00 91.50 171 TYR A CA 1
ATOM 1404 C C . TYR A 1 171 ? 12.791 5.216 -49.634 1.00 91.50 171 TYR A C 1
ATOM 1406 O O . TYR A 1 171 ? 13.257 4.715 -50.657 1.00 91.50 171 TYR A O 1
ATOM 1414 N N . TYR A 1 172 ? 13.038 4.700 -48.427 1.00 89.88 172 TYR A N 1
ATOM 1415 C CA . TYR A 1 172 ? 13.936 3.565 -48.201 1.00 89.88 172 TYR A CA 1
ATOM 1416 C C . TYR A 1 172 ? 13.375 2.205 -48.637 1.00 89.88 172 TYR A C 1
ATOM 1418 O O . TYR A 1 172 ? 14.142 1.259 -48.819 1.00 89.88 172 TYR A O 1
ATOM 1426 N N . GLN A 1 173 ? 12.062 2.090 -48.851 1.00 88.00 173 GLN A N 1
ATOM 1427 C CA . GLN A 1 173 ? 11.444 0.872 -49.391 1.00 88.00 173 GLN A CA 1
ATOM 1428 C C . GLN A 1 173 ? 11.756 0.645 -50.881 1.00 88.00 173 GLN A C 1
ATOM 1430 O O . GLN A 1 173 ? 11.644 -0.486 -51.363 1.00 88.00 173 GLN A O 1
ATOM 1435 N N . GLY A 1 174 ? 12.166 1.684 -51.618 1.00 91.56 174 GLY A N 1
ATOM 1436 C CA . GLY A 1 174 ? 12.552 1.571 -53.024 1.00 91.56 174 GLY A CA 1
ATOM 1437 C C . GLY A 1 174 ? 13.763 0.652 -53.222 1.00 91.56 174 GLY A C 1
ATOM 1438 O O . GLY A 1 174 ? 14.786 0.801 -52.554 1.00 91.56 174 GLY A O 1
ATOM 1439 N N . LYS A 1 175 ? 13.676 -0.293 -54.170 1.00 90.81 175 LYS A N 1
ATOM 1440 C CA . LYS A 1 175 ? 14.746 -1.278 -54.438 1.00 90.81 175 LYS A CA 1
ATOM 1441 C C . LYS A 1 175 ? 16.080 -0.621 -54.801 1.00 90.81 175 LYS A C 1
ATOM 1443 O O . LYS A 1 175 ? 17.123 -1.081 -54.350 1.00 90.81 175 LYS A O 1
ATOM 1448 N N . GLU A 1 176 ? 16.033 0.455 -55.581 1.00 91.38 176 GLU A N 1
ATOM 1449 C CA . GLU A 1 176 ? 17.210 1.218 -56.014 1.00 91.38 176 GLU A CA 1
ATOM 1450 C C . GLU A 1 176 ? 17.919 1.870 -54.824 1.00 91.38 176 GLU A C 1
ATOM 1452 O O . GLU A 1 176 ? 19.124 1.708 -54.649 1.00 91.38 176 GLU A O 1
ATOM 1457 N N . ILE A 1 177 ? 17.153 2.527 -53.949 1.00 91.69 177 ILE A N 1
ATOM 1458 C CA . ILE A 1 177 ? 17.675 3.179 -52.745 1.00 91.69 177 ILE A CA 1
ATOM 1459 C C . ILE A 1 177 ? 18.232 2.151 -51.763 1.00 91.69 177 ILE A C 1
ATOM 1461 O O . ILE A 1 177 ? 19.305 2.356 -51.200 1.00 91.69 177 ILE A O 1
ATOM 1465 N N . ARG A 1 178 ? 17.555 1.015 -51.579 1.00 89.44 178 ARG A N 1
ATOM 1466 C CA . ARG A 1 178 ? 18.066 -0.065 -50.729 1.00 89.44 178 ARG A CA 1
ATOM 1467 C C . ARG A 1 178 ? 19.361 -0.657 -51.285 1.00 89.44 178 ARG A C 1
ATOM 1469 O O . ARG A 1 178 ? 20.295 -0.870 -50.519 1.00 89.44 178 ARG A O 1
ATOM 1476 N N . GLY A 1 179 ? 19.443 -0.870 -52.600 1.00 90.75 179 GLY A N 1
ATOM 1477 C CA . GLY A 1 179 ? 20.675 -1.295 -53.270 1.00 90.75 179 GLY A CA 1
ATOM 1478 C C . GLY A 1 179 ? 21.813 -0.291 -53.075 1.00 90.75 179 GLY A C 1
ATOM 1479 O O . GLY A 1 179 ? 22.933 -0.682 -52.752 1.00 90.75 179 GLY A O 1
ATOM 1480 N N . PHE A 1 180 ? 21.508 1.005 -53.169 1.00 91.94 180 PHE A N 1
ATOM 1481 C CA . PHE A 1 180 ? 22.462 2.072 -52.879 1.00 91.94 180 PHE A CA 1
ATOM 1482 C C . PHE A 1 180 ? 22.947 2.032 -51.420 1.00 91.94 180 PHE A C 1
ATOM 1484 O O . PHE A 1 180 ? 24.154 2.006 -51.186 1.00 91.94 180 PHE A O 1
ATOM 1491 N N . LEU A 1 181 ? 22.046 1.935 -50.439 1.00 89.94 181 LEU A N 1
ATOM 1492 C CA . LEU A 1 181 ? 22.414 1.861 -49.017 1.00 89.94 181 LEU A CA 1
ATOM 1493 C C . LEU A 1 181 ? 23.265 0.627 -48.680 1.00 89.94 181 LEU A C 1
ATOM 1495 O O . LEU A 1 181 ? 24.186 0.725 -47.867 1.00 89.94 181 LEU A O 1
ATOM 1499 N N . LEU A 1 182 ? 22.992 -0.512 -49.323 1.00 90.19 182 LEU A N 1
ATOM 1500 C CA . LEU A 1 182 ? 23.810 -1.722 -49.201 1.00 90.19 182 LEU A CA 1
ATOM 1501 C C . LEU A 1 182 ? 25.206 -1.511 -49.801 1.00 90.19 182 LEU A C 1
ATOM 1503 O O . LEU A 1 182 ? 26.194 -1.905 -49.191 1.00 90.19 182 LEU A O 1
ATOM 1507 N N . SER A 1 183 ? 25.300 -0.844 -50.957 1.00 89.38 183 SER A N 1
ATOM 1508 C CA . SER A 1 183 ? 26.586 -0.556 -51.609 1.00 89.38 183 SER A CA 1
ATOM 1509 C C . SER A 1 183 ? 27.468 0.407 -50.808 1.00 89.38 183 SER A C 1
ATOM 1511 O O . SER A 1 183 ? 28.688 0.263 -50.799 1.00 89.38 183 SER A O 1
ATOM 1513 N N . VAL A 1 184 ? 26.851 1.364 -50.107 1.00 88.50 184 VAL A N 1
ATOM 1514 C CA . VAL A 1 184 ? 27.541 2.338 -49.248 1.00 88.50 184 VAL A CA 1
ATOM 1515 C C . VAL A 1 184 ? 27.916 1.727 -47.890 1.00 88.50 184 VAL A C 1
ATOM 1517 O O . VAL A 1 184 ? 28.856 2.192 -47.250 1.00 88.50 184 VAL A O 1
ATOM 1520 N N . GLY A 1 185 ? 27.233 0.658 -47.466 1.00 84.44 185 GLY A N 1
ATOM 1521 C CA . GLY A 1 185 ? 27.457 0.013 -46.170 1.00 84.44 185 GLY A CA 1
ATOM 1522 C C . GLY A 1 185 ? 26.743 0.703 -45.003 1.00 84.44 185 GLY A C 1
ATOM 1523 O O . GLY A 1 185 ? 27.169 0.566 -43.858 1.00 84.44 185 GLY A O 1
ATOM 1524 N N . ASP A 1 186 ? 25.654 1.426 -45.280 1.00 86.00 186 ASP A N 1
ATOM 1525 C CA . ASP A 1 186 ? 24.791 2.052 -44.265 1.00 86.00 186 ASP A CA 1
ATOM 1526 C C . ASP A 1 186 ? 23.612 1.148 -43.858 1.00 86.00 186 ASP A C 1
ATOM 1528 O O . ASP A 1 186 ? 22.918 1.420 -42.875 1.00 86.00 186 ASP A O 1
ATOM 1532 N N . ALA A 1 187 ? 23.385 0.058 -44.594 1.00 88.12 187 ALA A N 1
ATOM 1533 C CA . ALA A 1 187 ? 22.309 -0.898 -44.370 1.00 88.12 187 ALA A CA 1
ATOM 1534 C C . ALA A 1 187 ? 22.810 -2.346 -44.410 1.00 88.12 187 ALA A C 1
ATOM 1536 O O . ALA A 1 187 ? 23.674 -2.680 -45.217 1.00 88.12 187 ALA A O 1
ATOM 1537 N N . THR A 1 188 ? 22.217 -3.214 -43.590 1.00 87.06 188 THR A N 1
ATOM 1538 C CA . THR A 1 188 ? 22.326 -4.677 -43.724 1.00 87.06 188 THR A CA 1
ATOM 1539 C C . THR A 1 188 ? 21.261 -5.196 -44.694 1.00 87.06 188 THR A C 1
ATOM 1541 O O . THR A 1 188 ? 20.211 -4.568 -44.863 1.00 87.06 188 THR A O 1
ATOM 1544 N N . GLU A 1 189 ? 21.475 -6.374 -45.290 1.00 85.31 189 GLU A N 1
ATOM 1545 C CA . GLU A 1 189 ? 20.464 -7.070 -46.103 1.00 85.31 189 GLU A CA 1
ATOM 1546 C C . GLU A 1 189 ? 19.131 -7.228 -45.359 1.00 85.31 189 GLU A C 1
ATOM 1548 O O . GLU A 1 189 ? 18.075 -7.041 -45.953 1.00 85.31 189 GLU A O 1
ATOM 1553 N N . ASP A 1 190 ? 19.171 -7.420 -44.042 1.00 85.19 190 ASP A N 1
ATOM 1554 C CA . ASP A 1 190 ? 18.007 -7.525 -43.154 1.00 85.19 190 ASP A CA 1
ATOM 1555 C C . ASP A 1 190 ? 17.247 -6.197 -42.926 1.00 85.19 190 ASP A C 1
ATOM 1557 O O . ASP A 1 190 ? 16.238 -6.162 -42.221 1.00 85.19 190 ASP A O 1
ATOM 1561 N N . GLY A 1 191 ? 17.707 -5.082 -43.509 1.00 86.94 191 GLY A N 1
ATOM 1562 C CA . GLY A 1 191 ? 17.067 -3.765 -43.384 1.00 86.94 191 GLY A CA 1
ATOM 1563 C C . GLY A 1 191 ? 17.411 -3.009 -42.096 1.00 86.94 191 GLY A C 1
ATOM 1564 O O . GLY A 1 191 ? 16.712 -2.063 -41.721 1.00 86.94 191 GLY A O 1
ATOM 1565 N N . TRP A 1 192 ? 18.482 -3.410 -41.411 1.00 89.25 192 TRP A N 1
ATOM 1566 C CA . TRP A 1 192 ? 19.018 -2.706 -40.246 1.00 89.25 192 TRP A CA 1
ATOM 1567 C C . TRP A 1 192 ? 19.963 -1.580 -40.657 1.00 89.25 192 TRP A C 1
ATOM 1569 O O . TRP A 1 192 ? 20.772 -1.758 -41.562 1.00 89.25 192 TRP A O 1
ATOM 1579 N N . GLY A 1 193 ? 19.883 -0.435 -39.974 1.00 88.38 193 GLY A N 1
ATOM 1580 C CA . GLY A 1 193 ? 20.816 0.673 -40.176 1.00 88.38 193 GLY A CA 1
ATOM 1581 C C . GLY A 1 193 ? 22.154 0.392 -39.493 1.00 88.38 193 GLY A C 1
ATOM 1582 O O . GLY A 1 193 ? 22.211 0.269 -38.261 1.00 88.38 193 GLY A O 1
ATOM 1583 N N . LEU A 1 194 ? 23.219 0.299 -40.288 1.00 89.25 194 LEU A N 1
ATOM 1584 C CA . LEU A 1 194 ? 24.588 0.102 -39.824 1.00 89.25 194 LEU A CA 1
ATOM 1585 C C . LEU A 1 194 ? 25.124 1.381 -39.181 1.00 89.25 194 LEU A C 1
ATOM 1587 O O . LEU A 1 194 ? 24.773 2.504 -39.546 1.00 89.25 194 LEU A O 1
ATOM 1591 N N . CYS A 1 195 ? 25.979 1.229 -38.173 1.00 87.81 195 CYS A N 1
ATOM 1592 C CA . CYS A 1 195 ? 26.583 2.370 -37.504 1.00 87.81 195 CYS A CA 1
ATOM 1593 C C . CYS A 1 195 ? 28.003 2.079 -37.021 1.00 87.81 195 CYS A C 1
ATOM 1595 O O . CYS A 1 195 ? 28.436 0.940 -36.876 1.00 87.81 195 CYS A O 1
ATOM 1597 N N . SER A 1 196 ? 28.749 3.145 -36.736 1.00 88.69 196 SER A N 1
ATOM 1598 C CA . SER A 1 196 ? 30.053 3.012 -36.092 1.00 88.69 196 SER A CA 1
ATOM 1599 C C . SER A 1 196 ? 29.901 2.646 -34.615 1.00 88.69 196 SER A C 1
ATOM 1601 O O . SER A 1 196 ? 28.939 3.040 -33.952 1.00 88.69 196 SER A O 1
ATOM 1603 N N . LEU A 1 197 ? 30.924 2.003 -34.043 1.00 88.19 197 LEU A N 1
ATOM 1604 C CA . LEU A 1 197 ? 30.989 1.715 -32.605 1.00 88.19 197 LEU A CA 1
ATOM 1605 C C . LEU A 1 197 ? 30.783 2.968 -31.734 1.00 88.19 197 LEU A C 1
ATOM 1607 O O . LEU A 1 197 ? 30.222 2.894 -30.640 1.00 88.19 197 LEU A O 1
ATOM 1611 N N . LYS A 1 198 ? 31.226 4.140 -32.208 1.00 88.81 198 LYS A N 1
ATOM 1612 C CA . LYS A 1 198 ? 31.015 5.416 -31.511 1.00 88.81 198 LYS A CA 1
ATOM 1613 C C . LYS A 1 198 ? 29.524 5.751 -31.410 1.00 88.81 198 LYS A C 1
ATOM 1615 O O . LYS A 1 198 ? 29.064 6.054 -30.311 1.00 88.81 198 LYS A O 1
ATOM 1620 N N . ARG A 1 199 ? 28.785 5.654 -32.522 1.00 89.19 199 ARG A N 1
ATOM 1621 C CA . ARG A 1 199 ? 27.331 5.886 -32.564 1.00 89.19 199 ARG A CA 1
ATOM 1622 C C . ARG A 1 199 ? 26.565 4.819 -31.786 1.00 89.19 199 ARG A C 1
ATOM 1624 O O . ARG A 1 199 ? 25.649 5.154 -31.043 1.00 89.19 199 ARG A O 1
ATOM 1631 N N . PHE A 1 200 ? 26.991 3.558 -31.861 1.00 90.69 200 PHE A N 1
ATOM 1632 C CA . PHE A 1 200 ? 26.391 2.485 -31.068 1.00 90.69 200 PHE A CA 1
ATOM 1633 C C . PHE A 1 200 ? 26.555 2.726 -29.560 1.00 90.69 200 PHE A C 1
ATOM 1635 O O . PHE A 1 200 ? 25.596 2.630 -28.805 1.00 90.69 200 PHE A O 1
ATOM 1642 N N . ASN A 1 201 ? 27.742 3.135 -29.103 1.00 90.06 201 ASN A N 1
ATOM 1643 C CA . ASN A 1 201 ? 27.957 3.473 -27.694 1.00 90.06 201 ASN A CA 1
ATOM 1644 C C . ASN A 1 201 ? 27.139 4.699 -27.241 1.00 90.06 201 ASN A C 1
ATOM 1646 O O . ASN A 1 201 ? 26.706 4.737 -26.093 1.00 90.06 201 ASN A O 1
ATOM 1650 N N . GLN A 1 202 ? 26.908 5.690 -28.111 1.00 89.25 202 GLN A N 1
ATOM 1651 C CA . GLN A 1 202 ? 25.982 6.796 -27.818 1.00 89.25 202 GLN A CA 1
ATOM 1652 C C . GLN A 1 202 ? 24.542 6.289 -27.675 1.00 89.25 202 GLN A C 1
ATOM 1654 O O . GLN A 1 202 ? 23.854 6.653 -26.725 1.00 89.25 202 GLN A O 1
ATOM 1659 N N . TYR A 1 203 ? 24.118 5.388 -28.560 1.00 90.00 203 TYR A N 1
ATOM 1660 C CA . TYR A 1 203 ? 22.809 4.750 -28.477 1.00 90.00 203 TYR A CA 1
ATOM 1661 C C . TYR A 1 203 ? 22.642 3.911 -27.200 1.00 90.00 203 TYR A C 1
ATOM 1663 O O . TYR A 1 203 ? 21.611 4.003 -26.544 1.00 90.00 203 TYR A O 1
ATOM 1671 N N . ARG A 1 204 ? 23.676 3.188 -26.749 1.00 91.31 204 ARG A N 1
ATOM 1672 C CA . ARG A 1 204 ? 23.639 2.463 -25.462 1.00 91.31 204 ARG A CA 1
ATOM 1673 C C . ARG A 1 204 ? 23.416 3.385 -24.262 1.00 91.31 204 ARG A C 1
ATOM 1675 O O . ARG A 1 204 ? 22.694 3.009 -23.345 1.00 91.31 204 ARG A O 1
ATOM 1682 N N . LYS A 1 205 ? 23.970 4.604 -24.272 1.00 89.06 205 LYS A N 1
ATOM 1683 C CA . LYS A 1 205 ? 23.684 5.604 -23.226 1.00 89.06 205 LYS A CA 1
ATOM 1684 C C . LYS A 1 205 ? 22.222 6.043 -23.230 1.00 89.06 205 LYS A C 1
ATOM 1686 O O . LYS A 1 205 ? 21.631 6.200 -22.168 1.00 89.06 205 LYS A O 1
ATOM 1691 N N . TYR A 1 206 ? 21.629 6.209 -24.409 1.00 88.69 206 TYR A N 1
ATOM 1692 C CA . TYR A 1 206 ? 20.195 6.462 -24.522 1.00 88.69 206 TYR A CA 1
ATOM 1693 C C . TYR A 1 206 ? 19.371 5.284 -23.991 1.00 88.69 206 TYR A C 1
ATOM 1695 O O . TYR A 1 206 ? 18.488 5.484 -23.163 1.00 88.69 206 TYR A O 1
ATOM 1703 N N . LEU A 1 207 ? 19.706 4.049 -24.375 1.00 90.19 207 LEU A N 1
ATOM 1704 C CA . LEU A 1 207 ? 19.020 2.862 -23.861 1.00 90.19 207 LEU A CA 1
ATOM 17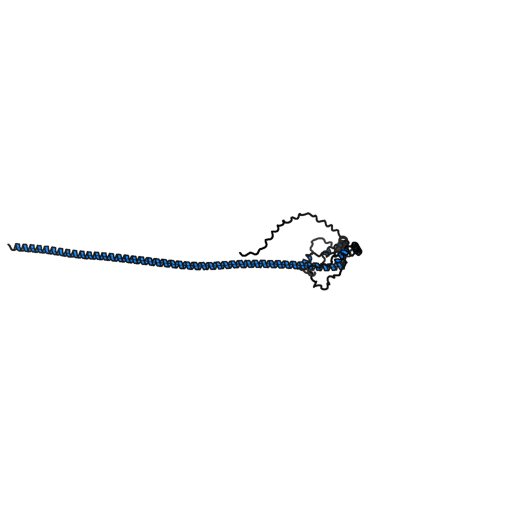05 C C . LEU A 1 207 ? 19.156 2.720 -22.345 1.00 90.19 207 LEU A C 1
ATOM 1707 O O . LEU A 1 207 ? 18.218 2.275 -21.696 1.00 90.19 207 LEU A O 1
ATOM 1711 N N . LYS A 1 208 ? 20.275 3.158 -21.756 1.00 88.44 208 LYS A N 1
ATOM 1712 C CA . LYS A 1 208 ? 20.397 3.257 -20.299 1.00 88.44 208 LYS A CA 1
ATOM 1713 C C . LYS A 1 208 ? 19.349 4.196 -19.716 1.00 88.44 208 LYS A C 1
ATOM 1715 O O . LYS A 1 208 ? 18.730 3.843 -18.722 1.00 88.44 208 LYS A O 1
ATOM 1720 N N . ARG A 1 209 ? 19.166 5.382 -20.298 1.00 86.00 209 ARG A N 1
ATOM 1721 C CA . ARG A 1 209 ? 18.157 6.343 -19.833 1.00 86.00 209 ARG A CA 1
ATOM 1722 C C . ARG A 1 209 ? 16.759 5.729 -19.878 1.00 86.00 209 ARG A C 1
ATOM 1724 O O . ARG A 1 209 ? 16.032 5.827 -18.897 1.00 86.00 209 ARG A O 1
ATOM 1731 N N . VAL A 1 210 ? 16.424 5.049 -20.974 1.00 87.50 210 VAL A N 1
ATOM 1732 C CA . VAL A 1 210 ? 15.154 4.316 -21.108 1.00 87.50 210 VAL A CA 1
ATOM 1733 C C . VAL A 1 210 ? 15.040 3.228 -20.036 1.00 87.50 210 VAL A C 1
ATOM 1735 O O . VAL A 1 210 ? 14.037 3.163 -19.335 1.00 87.50 210 VAL A O 1
ATOM 1738 N N . HIS A 1 211 ? 16.089 2.424 -19.845 1.00 89.50 211 HIS A N 1
ATOM 1739 C CA . HIS A 1 211 ? 16.134 1.374 -18.822 1.00 89.50 211 HIS A CA 1
ATOM 1740 C C . HIS A 1 211 ? 15.926 1.926 -17.413 1.00 89.50 211 HIS A C 1
ATOM 1742 O O . HIS A 1 211 ? 15.117 1.405 -16.656 1.00 89.50 211 HIS A O 1
ATOM 1748 N N . LEU A 1 212 ? 16.620 3.009 -17.063 1.00 87.88 212 LEU A N 1
ATOM 1749 C CA . LEU A 1 212 ? 16.466 3.657 -15.766 1.00 87.88 212 LEU A CA 1
ATOM 1750 C C . LEU A 1 212 ? 15.049 4.194 -15.572 1.00 87.88 212 LEU A C 1
ATOM 1752 O O . LEU A 1 212 ? 14.501 4.027 -14.490 1.00 87.88 212 LEU A O 1
ATOM 1756 N N . SER A 1 213 ? 14.428 4.763 -16.607 1.00 85.75 213 SER A N 1
ATOM 1757 C CA . SER A 1 213 ? 13.025 5.189 -16.546 1.00 85.75 213 SER A CA 1
ATOM 1758 C C . SER A 1 213 ? 12.088 4.024 -16.209 1.00 85.75 213 SER A C 1
ATOM 1760 O O . SER A 1 213 ? 11.207 4.171 -15.367 1.00 85.75 213 SER A O 1
ATOM 1762 N N . LEU A 1 214 ? 12.307 2.851 -16.815 1.00 87.38 214 LEU A N 1
ATOM 1763 C CA . LEU A 1 214 ? 11.541 1.637 -16.508 1.00 87.38 214 LEU A CA 1
ATOM 1764 C C . LEU A 1 214 ? 11.792 1.154 -15.074 1.00 87.38 214 LEU A C 1
ATOM 1766 O O . LEU A 1 214 ? 10.854 0.798 -14.368 1.00 87.38 214 LEU A O 1
ATOM 1770 N N . VAL A 1 215 ? 13.047 1.184 -14.618 1.00 89.81 215 VAL A N 1
ATOM 1771 C CA . VAL A 1 215 ? 13.417 0.840 -13.236 1.00 89.81 215 VAL A CA 1
ATOM 1772 C C . VAL A 1 215 ? 12.746 1.784 -12.235 1.00 89.81 215 VAL A C 1
ATOM 1774 O O . VAL A 1 215 ? 12.225 1.317 -11.226 1.00 89.81 215 VAL A O 1
ATOM 1777 N N . HIS A 1 216 ? 12.720 3.090 -12.503 1.00 88.38 216 HIS A N 1
ATOM 1778 C CA . HIS A 1 216 ? 12.037 4.065 -11.651 1.00 88.38 216 HIS A CA 1
ATOM 1779 C C . HIS A 1 216 ? 10.527 3.818 -11.604 1.00 88.38 216 HIS A C 1
ATOM 1781 O O . HIS A 1 216 ? 9.973 3.736 -10.511 1.00 88.38 216 HIS A O 1
ATOM 1787 N N . SER A 1 217 ? 9.888 3.587 -12.752 1.00 88.12 217 SER A N 1
ATOM 1788 C CA . SER A 1 217 ? 8.461 3.245 -12.808 1.00 88.12 217 SER A CA 1
ATOM 1789 C C . SER A 1 217 ? 8.139 1.966 -12.020 1.00 88.12 217 SER A C 1
ATOM 1791 O O . SER A 1 217 ? 7.181 1.919 -11.248 1.00 88.12 217 SER A O 1
ATOM 1793 N N . GLU A 1 218 ? 8.985 0.937 -12.120 1.00 90.31 218 GLU A N 1
ATOM 1794 C CA . GLU A 1 218 ? 8.831 -0.283 -11.323 1.00 90.31 218 GLU A CA 1
ATOM 1795 C C . GLU A 1 218 ? 9.059 -0.048 -9.822 1.00 90.31 218 GLU A C 1
ATOM 1797 O O . GLU A 1 218 ? 8.394 -0.678 -8.995 1.00 90.31 218 GLU A O 1
ATOM 1802 N N . MET A 1 219 ? 9.960 0.864 -9.437 1.00 90.44 219 MET A N 1
ATOM 1803 C CA . MET A 1 219 ? 10.118 1.258 -8.033 1.00 90.44 219 MET A CA 1
ATOM 1804 C C . MET A 1 219 ? 8.864 1.933 -7.491 1.00 90.44 219 MET A C 1
ATOM 1806 O O . MET A 1 219 ? 8.397 1.535 -6.425 1.00 90.44 219 MET A O 1
ATOM 1810 N N . GLU A 1 220 ? 8.320 2.907 -8.217 1.00 91.19 220 GLU A N 1
ATOM 1811 C CA . GLU A 1 220 ? 7.093 3.614 -7.838 1.00 91.19 220 GLU A CA 1
ATOM 1812 C C . GLU A 1 220 ? 5.925 2.634 -7.704 1.00 91.19 220 GLU A C 1
ATOM 1814 O O . GLU A 1 220 ? 5.195 2.656 -6.713 1.00 91.19 220 GLU A O 1
ATOM 1819 N N . ARG A 1 221 ? 5.806 1.683 -8.639 1.00 91.50 221 ARG A N 1
ATOM 1820 C CA . ARG A 1 221 ? 4.812 0.606 -8.566 1.00 91.50 221 ARG A CA 1
ATOM 1821 C C . ARG A 1 221 ? 4.984 -0.251 -7.309 1.00 91.50 221 ARG A C 1
ATOM 1823 O O . ARG A 1 221 ? 4.000 -0.595 -6.656 1.00 91.50 221 ARG A O 1
ATOM 1830 N N . GLN A 1 222 ? 6.216 -0.620 -6.954 1.00 92.44 222 GLN A N 1
ATOM 1831 C CA . GLN A 1 222 ? 6.487 -1.391 -5.735 1.00 92.44 222 GLN A CA 1
ATOM 1832 C C . GLN A 1 222 ? 6.217 -0.599 -4.451 1.00 92.44 222 GLN A C 1
ATOM 1834 O O . GLN A 1 222 ? 5.827 -1.199 -3.449 1.00 92.44 222 GLN A O 1
ATOM 1839 N N . GLU A 1 223 ? 6.449 0.711 -4.450 1.00 93.19 223 GLU A N 1
ATOM 1840 C CA . GLU A 1 223 ? 6.141 1.588 -3.317 1.00 93.19 223 GLU A CA 1
ATOM 1841 C C . GLU A 1 223 ? 4.637 1.763 -3.140 1.00 93.19 223 GLU A C 1
ATOM 1843 O O . GLU A 1 223 ? 4.134 1.499 -2.051 1.00 93.19 223 GLU A O 1
ATOM 1848 N N . ALA A 1 224 ? 3.907 2.052 -4.218 1.00 94.94 224 ALA A N 1
ATOM 1849 C CA . ALA A 1 224 ? 2.450 2.142 -4.193 1.00 94.94 224 ALA A CA 1
ATOM 1850 C C . ALA A 1 224 ? 1.806 0.859 -3.639 1.00 94.94 224 ALA A C 1
ATOM 1852 O O . ALA A 1 224 ? 0.935 0.918 -2.773 1.00 94.94 224 ALA A O 1
ATOM 1853 N N . LEU A 1 225 ? 2.298 -0.313 -4.058 1.00 95.62 225 LEU A N 1
ATOM 1854 C CA . LEU A 1 225 ? 1.830 -1.598 -3.531 1.00 95.62 225 LEU A CA 1
ATOM 1855 C C . LEU A 1 225 ? 2.123 -1.777 -2.035 1.00 95.62 225 LEU A C 1
ATOM 1857 O O . LEU A 1 225 ? 1.307 -2.346 -1.310 1.00 95.62 225 LEU A O 1
ATOM 1861 N N . LYS A 1 226 ? 3.279 -1.315 -1.546 1.00 94.62 226 LYS A N 1
ATOM 1862 C CA . LYS A 1 226 ? 3.599 -1.372 -0.110 1.00 94.62 226 LYS A CA 1
ATOM 1863 C C . LYS A 1 226 ? 2.690 -0.457 0.697 1.00 94.62 226 LYS A C 1
ATOM 1865 O O . LYS A 1 226 ? 2.215 -0.877 1.751 1.00 94.62 226 LYS A O 1
ATOM 1870 N N . ASP A 1 227 ? 2.423 0.739 0.189 1.00 95.94 227 ASP A N 1
ATOM 1871 C CA . ASP A 1 227 ? 1.533 1.701 0.830 1.00 95.94 227 ASP A CA 1
ATOM 1872 C C . ASP A 1 227 ? 0.096 1.173 0.889 1.00 95.94 227 ASP A C 1
ATOM 1874 O O . ASP A 1 227 ? -0.570 1.303 1.916 1.00 95.94 227 ASP A O 1
ATOM 1878 N N . GLU A 1 228 ? -0.385 0.522 -0.173 1.00 95.75 228 GLU A N 1
ATOM 1879 C CA . GLU A 1 228 ? -1.685 -0.157 -0.172 1.00 95.75 228 GLU A CA 1
ATOM 1880 C C . GLU A 1 228 ? -1.747 -1.281 0.866 1.00 95.75 228 GLU A C 1
ATOM 1882 O O . GLU A 1 228 ? -2.696 -1.351 1.650 1.00 95.75 228 GLU A O 1
ATOM 1887 N N . ILE A 1 229 ? -0.720 -2.135 0.928 1.00 96.56 229 ILE A N 1
ATOM 1888 C CA . ILE A 1 229 ? -0.643 -3.209 1.928 1.00 96.56 229 ILE A CA 1
ATOM 1889 C C . ILE A 1 229 ? -0.652 -2.629 3.347 1.00 96.56 229 ILE A C 1
ATOM 1891 O O . ILE A 1 229 ? -1.355 -3.153 4.213 1.00 96.56 229 ILE A O 1
ATOM 1895 N N . HIS A 1 230 ? 0.090 -1.548 3.587 1.00 96.56 230 HIS A N 1
ATOM 1896 C CA . HIS A 1 230 ? 0.129 -0.879 4.884 1.00 96.56 230 HIS A CA 1
ATOM 1897 C C . HIS A 1 230 ? -1.250 -0.336 5.281 1.00 96.56 230 HIS A C 1
ATOM 1899 O O . HIS A 1 230 ? -1.751 -0.657 6.358 1.00 96.56 230 HIS A O 1
ATOM 1905 N N . LYS A 1 231 ? -1.922 0.389 4.378 1.00 96.38 231 LYS A N 1
ATOM 1906 C CA . LYS A 1 231 ? -3.283 0.911 4.600 1.00 96.38 231 LYS A CA 1
ATOM 1907 C C . LYS A 1 231 ? -4.287 -0.203 4.905 1.00 96.38 231 LYS A C 1
ATOM 1909 O O . LYS A 1 231 ? -5.131 -0.061 5.788 1.00 96.38 231 LYS A O 1
ATOM 1914 N N . LEU A 1 232 ? -4.191 -1.340 4.212 1.00 96.38 232 LEU A N 1
ATOM 1915 C CA . LEU A 1 232 ? -5.040 -2.505 4.482 1.00 96.38 232 LEU A CA 1
ATOM 1916 C C . LEU A 1 232 ? -4.784 -3.101 5.874 1.00 96.38 232 LEU A C 1
ATOM 1918 O O . LEU A 1 232 ? -5.723 -3.540 6.542 1.00 96.38 232 LEU A O 1
ATOM 1922 N N . GLN A 1 233 ? -3.530 -3.117 6.331 1.00 95.50 233 GLN A N 1
ATOM 1923 C CA . GLN A 1 233 ? -3.185 -3.568 7.681 1.00 95.50 233 GLN A CA 1
ATOM 1924 C C . GLN A 1 233 ? -3.729 -2.618 8.753 1.00 95.50 233 GLN A C 1
ATOM 1926 O O . GLN A 1 233 ? -4.316 -3.091 9.728 1.00 95.50 233 GLN A O 1
ATOM 1931 N N . GLU A 1 234 ? -3.616 -1.305 8.551 1.00 96.12 234 GLU A N 1
ATOM 1932 C CA . GLU A 1 234 ? -4.196 -0.290 9.440 1.00 96.12 234 GLU A CA 1
ATOM 1933 C C . GLU A 1 234 ? -5.723 -0.409 9.522 1.00 96.12 234 GLU A C 1
ATOM 1935 O O . GLU A 1 234 ? -6.295 -0.413 10.615 1.00 96.12 234 GLU A O 1
ATOM 1940 N N . TYR A 1 235 ? -6.399 -0.589 8.383 1.00 95.50 235 TYR A N 1
ATOM 1941 C CA . TYR A 1 235 ? -7.847 -0.806 8.343 1.00 95.50 235 TYR A CA 1
ATOM 1942 C C . TYR A 1 235 ? -8.259 -2.077 9.100 1.00 95.50 235 TYR A C 1
ATOM 1944 O O . TYR A 1 235 ? -9.227 -2.095 9.865 1.00 95.50 235 TYR A O 1
ATOM 1952 N N . LYS A 1 236 ? -7.493 -3.160 8.936 1.00 96.19 236 LYS A N 1
ATOM 1953 C CA . LYS A 1 236 ? -7.730 -4.407 9.667 1.00 96.19 236 LYS A CA 1
ATOM 1954 C C . LYS A 1 236 ? -7.556 -4.220 11.174 1.00 96.19 236 LYS A C 1
ATOM 1956 O O . LYS A 1 236 ? -8.325 -4.801 11.937 1.00 96.19 236 LYS A O 1
ATOM 1961 N N . GLN A 1 237 ? -6.559 -3.447 11.601 1.00 94.69 237 GLN A N 1
ATOM 1962 C CA . GLN A 1 237 ? -6.315 -3.192 13.017 1.00 94.69 237 GLN A CA 1
ATOM 1963 C C . GLN A 1 237 ? -7.411 -2.313 13.624 1.00 94.69 237 GLN A C 1
ATOM 1965 O O . GLN A 1 237 ? -8.030 -2.713 14.601 1.00 94.69 237 GLN A O 1
ATOM 1970 N N . THR A 1 238 ? -7.749 -1.198 12.979 1.00 95.56 238 THR A N 1
ATOM 1971 C CA . THR A 1 238 ? -8.842 -0.313 13.420 1.00 95.56 238 THR A CA 1
ATOM 1972 C C . THR A 1 238 ? -10.187 -1.033 13.496 1.00 95.56 238 THR A C 1
ATOM 1974 O O . THR A 1 238 ? -10.939 -0.834 14.449 1.00 95.56 238 THR A O 1
ATOM 1977 N N . THR A 1 239 ? -10.478 -1.929 12.548 1.00 95.50 239 THR A N 1
ATOM 1978 C CA . THR A 1 239 ? -11.684 -2.770 12.599 1.00 95.50 239 THR A CA 1
ATOM 1979 C C . THR A 1 239 ? -11.676 -3.681 13.827 1.00 95.50 239 THR A C 1
ATOM 1981 O O . THR A 1 239 ? -12.684 -3.775 14.520 1.00 95.50 239 THR A O 1
ATOM 1984 N N . LYS A 1 240 ? -10.547 -4.334 14.136 1.00 96.12 240 LYS A N 1
ATOM 1985 C CA . LYS A 1 240 ? -10.425 -5.169 15.344 1.00 96.12 240 LYS A CA 1
ATOM 1986 C C . LYS A 1 240 ? -10.616 -4.355 16.619 1.00 96.12 240 LYS A C 1
ATOM 1988 O O . LYS A 1 240 ? -11.389 -4.768 17.476 1.00 96.12 240 LYS A O 1
ATOM 1993 N N . ASP A 1 241 ? -9.963 -3.201 16.714 1.00 95.56 241 ASP A N 1
ATOM 1994 C CA . ASP A 1 241 ? -10.038 -2.332 17.890 1.00 95.56 241 ASP A CA 1
ATOM 1995 C C . ASP A 1 241 ? -11.477 -1.829 18.108 1.00 95.56 241 ASP A C 1
ATOM 1997 O O . ASP A 1 241 ? -11.964 -1.776 19.240 1.00 95.56 241 ASP A O 1
ATOM 2001 N N . TYR A 1 242 ? -12.192 -1.517 17.018 1.00 95.44 242 TYR A N 1
ATOM 2002 C CA . TYR A 1 242 ? -13.607 -1.150 17.059 1.00 95.44 242 TYR A CA 1
ATOM 2003 C C . TYR A 1 242 ? -14.489 -2.304 17.548 1.00 95.44 242 TYR A C 1
ATOM 2005 O O . TYR A 1 242 ? -15.352 -2.094 18.399 1.00 95.44 242 TYR A O 1
ATOM 2013 N N . MET A 1 243 ? -14.259 -3.526 17.059 1.00 95.94 243 MET A N 1
ATOM 2014 C CA . MET A 1 243 ? -14.997 -4.708 17.516 1.00 95.94 243 MET A CA 1
ATOM 2015 C C . MET A 1 243 ? -14.753 -4.980 19.004 1.00 95.94 243 MET A C 1
ATOM 2017 O O . MET A 1 243 ? -15.711 -5.145 19.755 1.00 95.94 243 MET A O 1
ATOM 2021 N N . GLU A 1 244 ? -13.503 -4.920 19.463 1.00 95.44 244 GLU A N 1
ATOM 2022 C CA . GLU A 1 244 ? -13.152 -5.107 20.877 1.00 95.44 244 GLU A CA 1
ATOM 2023 C C . GLU A 1 244 ? -13.750 -4.003 21.769 1.00 95.44 244 GLU A C 1
ATOM 2025 O O . GLU A 1 244 ? -14.201 -4.244 22.892 1.00 95.44 244 GLU A O 1
ATOM 2030 N N . TYR A 1 245 ? -13.785 -2.759 21.281 1.00 95.50 245 TYR A N 1
ATOM 2031 C CA . TYR A 1 245 ? -14.498 -1.670 21.947 1.00 95.50 245 TYR A CA 1
ATOM 2032 C C . TYR A 1 245 ? -15.998 -1.965 22.069 1.00 95.50 245 TYR A C 1
ATOM 2034 O O . TYR A 1 245 ? -16.567 -1.788 23.149 1.00 95.50 245 TYR A O 1
ATOM 2042 N N . MET A 1 246 ? -16.631 -2.426 20.990 1.00 96.38 246 MET A N 1
ATOM 2043 C CA . MET A 1 246 ? -18.056 -2.750 20.977 1.00 96.38 246 MET A CA 1
ATOM 2044 C C . MET A 1 246 ? -18.386 -3.903 21.928 1.00 96.38 246 MET A C 1
ATOM 2046 O O . MET A 1 246 ? -19.339 -3.789 22.695 1.00 96.38 246 MET A O 1
ATOM 2050 N N . GLU A 1 247 ? -17.574 -4.959 21.955 1.00 94.50 247 GLU A N 1
ATOM 2051 C CA . GLU A 1 247 ? -17.721 -6.079 22.895 1.00 94.50 247 GLU A CA 1
ATOM 2052 C C . GLU A 1 247 ? -17.624 -5.613 24.354 1.00 94.50 247 GLU A C 1
ATOM 2054 O O . GLU A 1 247 ? -18.502 -5.909 25.168 1.00 94.50 247 GLU A O 1
ATOM 2059 N N . ARG A 1 248 ? -16.609 -4.800 24.683 1.00 94.62 248 ARG A N 1
ATOM 2060 C CA . ARG A 1 248 ? -16.473 -4.209 26.026 1.00 94.62 248 ARG A CA 1
ATOM 2061 C C . ARG A 1 248 ? -17.667 -3.342 26.398 1.00 94.62 248 ARG A C 1
ATOM 2063 O O . ARG A 1 248 ? -18.118 -3.375 27.542 1.00 94.62 248 ARG A O 1
ATOM 2070 N N . LYS A 1 249 ? -18.174 -2.555 25.451 1.00 95.81 249 LYS A N 1
ATOM 2071 C CA . LYS A 1 249 ? -19.328 -1.685 25.677 1.00 95.81 249 LYS A CA 1
ATOM 2072 C C . LYS A 1 249 ? -20.579 -2.502 26.002 1.00 95.81 249 LYS A C 1
ATOM 2074 O O . LYS A 1 249 ? -21.232 -2.204 26.998 1.00 95.81 249 LYS A O 1
ATOM 2079 N N . VAL A 1 250 ? -20.859 -3.550 25.223 1.00 96.12 250 VAL A N 1
ATOM 2080 C CA . VAL A 1 250 ? -21.988 -4.464 25.469 1.00 96.12 250 VAL A CA 1
ATOM 2081 C C . VAL A 1 250 ? -21.871 -5.101 26.853 1.00 96.12 250 VAL A C 1
ATOM 2083 O O . VAL A 1 250 ? -22.818 -5.025 27.631 1.00 96.12 250 VAL A O 1
ATOM 2086 N N . MET A 1 251 ? -20.693 -5.615 27.216 1.00 95.62 251 MET A N 1
ATOM 2087 C CA . MET A 1 251 ? -20.456 -6.210 28.538 1.00 95.62 251 MET A CA 1
ATOM 2088 C C . MET A 1 251 ? -20.725 -5.222 29.688 1.00 95.62 251 MET A C 1
ATOM 2090 O O . MET A 1 251 ? -21.346 -5.570 30.695 1.00 95.62 251 MET A O 1
ATOM 2094 N N . VAL A 1 252 ? -20.266 -3.973 29.559 1.00 95.62 252 VAL A N 1
ATOM 2095 C CA . VAL A 1 252 ? -20.498 -2.932 30.574 1.00 95.62 252 VAL A CA 1
ATOM 2096 C C . VAL A 1 252 ? -21.982 -2.579 30.678 1.00 95.62 252 VAL A C 1
ATOM 2098 O O . VAL A 1 252 ? -22.486 -2.396 31.790 1.00 95.62 252 VAL A O 1
ATOM 2101 N N . ASP A 1 253 ? -22.686 -2.488 29.553 1.00 94.62 253 ASP A N 1
ATOM 2102 C CA . ASP A 1 253 ? -24.113 -2.169 29.526 1.00 94.62 253 ASP A CA 1
ATOM 2103 C C . ASP A 1 253 ? -24.963 -3.314 30.110 1.00 94.62 253 ASP A C 1
ATOM 2105 O O . ASP A 1 253 ? -25.877 -3.052 30.895 1.00 94.62 253 ASP A O 1
ATOM 2109 N N . GLU A 1 254 ? -24.608 -4.575 29.849 1.00 94.94 254 GLU A N 1
ATOM 2110 C CA . GLU A 1 254 ? -25.220 -5.752 30.486 1.00 94.94 254 GLU A CA 1
ATOM 2111 C C . GLU A 1 254 ? -24.997 -5.761 32.003 1.00 94.94 254 GLU A C 1
ATOM 2113 O O . GLU A 1 254 ? -25.938 -5.956 32.780 1.00 94.94 254 GLU A O 1
ATOM 2118 N N . MET A 1 255 ? -23.770 -5.475 32.454 1.00 95.00 255 MET A N 1
ATOM 2119 C CA . MET A 1 255 ? -23.469 -5.376 33.882 1.00 95.00 255 MET A CA 1
ATOM 2120 C C . MET A 1 255 ? -24.300 -4.269 34.543 1.00 95.00 255 MET A C 1
ATOM 2122 O O . MET A 1 255 ? -24.903 -4.491 35.595 1.00 95.00 255 MET A O 1
ATOM 2126 N N . ARG A 1 256 ? -24.406 -3.094 33.913 1.00 94.38 256 ARG A N 1
ATOM 2127 C CA . ARG A 1 256 ? -25.256 -1.993 34.397 1.00 94.38 256 ARG A CA 1
ATOM 2128 C C . ARG A 1 256 ? -26.726 -2.394 34.464 1.00 94.38 256 ARG A C 1
ATOM 2130 O O . ARG A 1 256 ? -27.372 -2.109 35.472 1.00 94.38 256 ARG A O 1
ATOM 2137 N N . ALA A 1 257 ? -27.241 -3.073 33.440 1.00 95.38 257 ALA A N 1
ATOM 2138 C CA . ALA A 1 257 ? -28.617 -3.560 33.419 1.00 95.38 257 ALA A CA 1
ATOM 2139 C C . ALA A 1 257 ? -28.884 -4.542 34.571 1.00 95.38 257 ALA A C 1
ATOM 2141 O O . ALA A 1 257 ? -29.890 -4.408 35.268 1.00 95.38 257 ALA A O 1
ATOM 2142 N N . SER A 1 258 ? -27.948 -5.460 34.841 1.00 95.62 258 SER A N 1
ATOM 2143 C CA . SER A 1 258 ? -28.071 -6.413 35.952 1.00 95.62 258 SER A CA 1
ATOM 2144 C C . SER A 1 258 ? -28.126 -5.726 37.325 1.00 95.62 258 SER A C 1
ATOM 2146 O O . SER A 1 258 ? -28.941 -6.096 38.169 1.00 95.62 258 SER A O 1
ATOM 2148 N N . ILE A 1 259 ? -27.327 -4.672 37.537 1.00 95.44 259 ILE A N 1
ATOM 2149 C CA . ILE A 1 259 ? -27.333 -3.881 38.777 1.00 95.44 259 ILE A CA 1
ATOM 2150 C C . ILE A 1 259 ? -28.675 -3.164 38.953 1.00 95.44 259 ILE A C 1
ATOM 2152 O O . ILE A 1 259 ? -29.246 -3.170 40.045 1.00 95.44 259 ILE A O 1
ATOM 2156 N N . VAL A 1 260 ? -29.194 -2.553 37.884 1.00 95.94 260 VAL A N 1
ATOM 2157 C CA . VAL A 1 260 ? -30.496 -1.872 37.911 1.00 95.94 260 VAL A CA 1
ATOM 2158 C C . VAL A 1 260 ? -31.615 -2.854 38.255 1.00 95.94 260 VAL A C 1
ATOM 2160 O O . VAL A 1 260 ? -32.463 -2.538 39.093 1.00 95.94 260 VAL A O 1
ATOM 2163 N N . GLU A 1 261 ? -31.597 -4.052 37.672 1.00 94.56 261 GLU A N 1
ATOM 2164 C CA . GLU A 1 261 ? -32.601 -5.081 37.945 1.00 94.56 261 GLU A CA 1
ATOM 2165 C C . GLU A 1 261 ? -32.501 -5.611 39.384 1.00 94.56 261 GLU A C 1
ATOM 2167 O O . GLU A 1 261 ? -33.515 -5.732 40.072 1.00 94.56 261 GLU A O 1
ATOM 2172 N N . ALA A 1 262 ? -31.291 -5.820 39.909 1.00 94.94 262 ALA A N 1
ATOM 2173 C CA . ALA A 1 262 ? -31.093 -6.207 41.307 1.00 94.94 262 ALA A CA 1
ATOM 2174 C C . ALA A 1 262 ? -31.644 -5.152 42.286 1.00 94.94 262 ALA A C 1
ATOM 2176 O O . ALA A 1 262 ? -32.343 -5.486 43.247 1.00 94.94 262 ALA A O 1
ATOM 2177 N N . LEU A 1 263 ? -31.402 -3.863 42.016 1.00 95.88 263 LEU A N 1
ATOM 2178 C CA . LEU A 1 263 ? -31.964 -2.760 42.805 1.00 95.88 263 LEU A CA 1
ATOM 2179 C C . LEU A 1 263 ? -33.496 -2.710 42.718 1.00 95.88 263 LEU A C 1
ATOM 2181 O O . LEU A 1 263 ? -34.165 -2.374 43.702 1.00 95.88 263 LEU A O 1
ATOM 2185 N N . ARG A 1 264 ? -34.067 -3.036 41.553 1.00 94.75 264 ARG A N 1
ATOM 2186 C CA . ARG A 1 264 ? -35.518 -3.123 41.358 1.00 94.75 264 ARG A CA 1
ATOM 2187 C C . ARG A 1 264 ? -36.119 -4.230 42.219 1.00 94.75 264 ARG A C 1
ATOM 2189 O O . ARG A 1 264 ? -37.045 -3.962 42.987 1.00 94.75 264 ARG A O 1
ATOM 2196 N N . GLN A 1 265 ? -35.534 -5.422 42.174 1.00 94.06 265 GLN A N 1
ATOM 2197 C CA . GLN A 1 265 ? -35.962 -6.561 42.987 1.00 94.06 265 GLN A CA 1
ATOM 2198 C C . GLN A 1 265 ? -35.833 -6.275 44.485 1.00 94.06 265 GLN A C 1
ATOM 2200 O O . GLN A 1 265 ? -36.726 -6.614 45.261 1.00 94.06 265 GLN A O 1
ATOM 2205 N N . GLU A 1 266 ? -34.768 -5.599 44.922 1.00 94.50 266 GLU A N 1
ATOM 2206 C CA . GLU A 1 266 ? -34.607 -5.228 46.330 1.00 94.50 266 GLU A CA 1
ATOM 2207 C C . GLU A 1 266 ? -35.729 -4.289 46.806 1.00 94.50 266 GLU A C 1
ATOM 2209 O O . GLU A 1 266 ? -36.282 -4.475 47.897 1.00 94.50 266 GLU A O 1
ATOM 2214 N N . LYS A 1 267 ? -36.104 -3.300 45.984 1.00 94.56 267 LYS A N 1
ATOM 2215 C CA . LYS A 1 267 ? -37.236 -2.404 46.269 1.00 94.56 267 LYS A CA 1
ATOM 2216 C C . LYS A 1 267 ? -38.550 -3.174 46.337 1.00 94.56 267 LYS A C 1
ATOM 2218 O O . LYS A 1 267 ? -39.294 -3.002 47.301 1.00 94.56 267 LYS A O 1
ATOM 2223 N N . GLU A 1 268 ? -38.815 -4.051 45.375 1.00 94.25 268 GLU A N 1
ATOM 2224 C CA . GLU A 1 268 ? -40.018 -4.890 45.372 1.00 94.25 268 GLU A CA 1
ATOM 2225 C C . GLU A 1 268 ? -40.085 -5.793 46.607 1.00 94.25 268 GLU A C 1
ATOM 2227 O O . GLU A 1 268 ? -41.123 -5.884 47.262 1.00 94.25 268 GLU A O 1
ATOM 2232 N N . ASN A 1 269 ? -38.963 -6.395 47.000 1.00 95.06 269 ASN A N 1
ATOM 2233 C CA . ASN A 1 269 ? -38.875 -7.228 48.197 1.00 95.06 269 ASN A CA 1
ATOM 2234 C C . ASN A 1 269 ? -39.079 -6.417 49.486 1.00 95.06 269 ASN A C 1
ATOM 2236 O O . ASN A 1 269 ? -39.697 -6.905 50.435 1.00 95.06 269 ASN A O 1
ATOM 2240 N N . LYS A 1 270 ? -38.600 -5.167 49.550 1.00 95.06 270 LYS A N 1
ATOM 2241 C CA . LYS A 1 270 ? -38.910 -4.246 50.661 1.00 95.06 270 LYS A CA 1
ATOM 2242 C C . LYS A 1 270 ? -40.408 -3.952 50.735 1.00 95.06 270 LYS A C 1
ATOM 2244 O O . LYS A 1 270 ? -40.977 -4.068 51.817 1.00 95.06 270 LYS A O 1
ATOM 2249 N N . VAL A 1 271 ? -41.047 -3.645 49.606 1.00 95.44 271 VAL A N 1
ATOM 2250 C CA . VAL A 1 271 ? -42.498 -3.394 49.547 1.00 95.44 271 VAL A CA 1
ATOM 2251 C C . VAL A 1 271 ? -43.289 -4.629 49.983 1.00 95.44 271 VAL A C 1
ATOM 2253 O O . VAL A 1 271 ? -44.170 -4.509 50.830 1.00 95.44 271 VAL A O 1
ATOM 2256 N N . LYS A 1 272 ? -42.931 -5.824 49.494 1.00 95.19 272 LYS A N 1
ATOM 2257 C CA . LYS A 1 272 ? -43.567 -7.091 49.900 1.00 95.19 272 LYS A CA 1
ATOM 2258 C C . LYS A 1 272 ? -43.467 -7.333 51.409 1.00 95.19 272 LYS A C 1
ATOM 2260 O O . LYS A 1 272 ? -44.464 -7.677 52.033 1.00 95.19 272 LYS A O 1
ATOM 2265 N N . ARG A 1 273 ? -42.296 -7.092 52.016 1.00 94.00 273 ARG A N 1
ATOM 2266 C CA . ARG A 1 273 ? -42.111 -7.215 53.476 1.00 94.00 273 ARG A CA 1
ATOM 2267 C C . ARG A 1 273 ? -42.992 -6.248 54.264 1.00 94.00 273 ARG A C 1
ATOM 2269 O O . ARG A 1 273 ? -43.566 -6.635 55.277 1.00 94.00 273 ARG A O 1
ATOM 2276 N N . ILE A 1 274 ? -43.105 -5.002 53.803 1.00 95.12 274 ILE A N 1
ATOM 2277 C CA . ILE A 1 274 ? -43.985 -4.009 54.432 1.00 95.12 274 ILE A CA 1
ATOM 2278 C C . ILE A 1 274 ? -45.443 -4.464 54.334 1.00 95.12 274 ILE A C 1
ATOM 2280 O O . ILE A 1 274 ? -46.150 -4.432 55.337 1.00 95.12 274 ILE A O 1
ATOM 2284 N N . LEU A 1 275 ? -45.870 -4.935 53.159 1.00 96.69 275 LEU A N 1
ATOM 2285 C CA . LEU A 1 275 ? -47.234 -5.409 52.934 1.00 96.69 275 LEU A CA 1
ATOM 2286 C C . LEU A 1 275 ? -47.593 -6.584 53.852 1.00 96.69 275 LEU A C 1
ATOM 2288 O O . LEU A 1 275 ? -48.630 -6.541 54.505 1.00 96.69 275 LEU A O 1
ATOM 2292 N N . MET A 1 276 ? -46.711 -7.581 53.969 1.00 94.44 276 MET A N 1
ATOM 2293 C CA . MET A 1 276 ? -46.904 -8.698 54.901 1.00 94.44 276 MET A CA 1
ATOM 2294 C C . MET A 1 276 ? -47.035 -8.218 56.351 1.00 94.44 276 MET A C 1
ATOM 2296 O O . MET A 1 276 ? -47.935 -8.645 57.064 1.00 94.44 276 MET A O 1
ATOM 2300 N N . SER A 1 277 ? -46.188 -7.278 56.785 1.00 95.19 277 SER A N 1
ATOM 2301 C CA . SER A 1 277 ? -46.270 -6.730 58.146 1.00 95.19 277 SER A CA 1
ATOM 2302 C C . SER A 1 277 ? -47.570 -5.956 58.400 1.00 95.19 277 SER A C 1
ATOM 2304 O O . SER A 1 277 ? -48.069 -5.941 59.526 1.00 95.19 277 SER A O 1
ATOM 2306 N N . ILE A 1 278 ? -48.126 -5.299 57.376 1.00 94.94 278 ILE A N 1
ATOM 2307 C CA . ILE A 1 278 ? -49.443 -4.656 57.462 1.00 94.94 278 ILE A CA 1
ATOM 2308 C C . ILE A 1 278 ? -50.528 -5.723 57.636 1.00 94.94 278 ILE A C 1
ATOM 2310 O O . ILE A 1 278 ? -51.315 -5.612 58.573 1.00 94.94 278 ILE A O 1
ATOM 2314 N N . GLN A 1 279 ? -50.513 -6.780 56.820 1.00 95.19 279 GLN A N 1
ATOM 2315 C CA . GLN A 1 279 ? -51.480 -7.881 56.906 1.00 95.19 279 GLN A CA 1
ATOM 2316 C C . GLN A 1 279 ? -51.455 -8.569 58.278 1.00 95.19 279 GLN A C 1
ATOM 2318 O O . GLN A 1 279 ? -52.497 -8.725 58.907 1.00 95.19 279 GLN A O 1
ATOM 2323 N N . GLU A 1 280 ? -50.272 -8.892 58.806 1.00 94.12 280 GLU A N 1
ATOM 2324 C CA . GLU A 1 280 ? -50.133 -9.485 60.146 1.00 94.12 280 GLU A CA 1
ATOM 2325 C C . GLU A 1 280 ? -50.730 -8.589 61.243 1.00 94.12 280 GLU A C 1
ATOM 2327 O O . GLU A 1 280 ? -51.352 -9.063 62.200 1.00 94.12 280 GLU A O 1
ATOM 2332 N N . LYS A 1 281 ? -50.548 -7.268 61.127 1.00 92.88 281 LYS A N 1
ATOM 2333 C CA . LYS A 1 281 ? -51.129 -6.308 62.074 1.00 92.88 281 LYS A CA 1
ATOM 2334 C C . LYS A 1 281 ? -52.644 -6.232 61.937 1.00 92.88 281 LYS A C 1
ATOM 2336 O O . LYS A 1 281 ? -53.319 -6.163 62.962 1.00 92.88 281 LYS A O 1
ATOM 2341 N N . GLU A 1 282 ? -53.173 -6.257 60.720 1.00 92.62 282 GLU A N 1
ATOM 2342 C CA . GLU A 1 282 ? -54.615 -6.291 60.466 1.00 92.62 282 GLU A CA 1
ATOM 2343 C C . GLU A 1 282 ? -55.250 -7.550 61.059 1.00 92.62 282 GLU A C 1
ATOM 2345 O O . GLU A 1 282 ? -56.215 -7.442 61.817 1.00 92.62 282 GLU A O 1
ATOM 2350 N N . GLU A 1 283 ? -54.666 -8.725 60.821 1.00 93.75 283 GLU A N 1
ATOM 2351 C CA . GLU A 1 283 ? -55.123 -9.983 61.422 1.00 93.75 283 GLU A CA 1
ATOM 2352 C C . GLU A 1 283 ? -55.072 -9.931 62.950 1.00 93.75 283 GLU A C 1
ATOM 2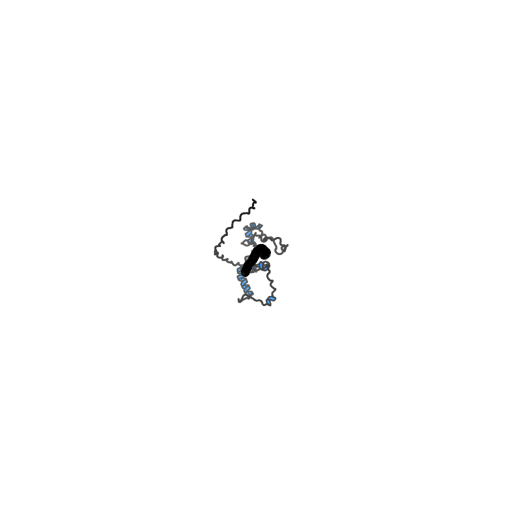354 O O . GLU A 1 283 ? -56.023 -10.320 63.634 1.00 93.75 283 GLU A O 1
ATOM 2359 N N . ARG A 1 284 ? -53.995 -9.382 63.521 1.00 93.12 284 ARG A N 1
ATOM 2360 C CA . ARG A 1 284 ? -53.886 -9.197 64.972 1.00 93.12 284 ARG A CA 1
ATOM 2361 C C . ARG A 1 284 ? -54.987 -8.288 65.515 1.00 93.12 284 ARG A C 1
ATOM 2363 O O . ARG A 1 284 ? -55.552 -8.588 66.567 1.00 93.12 284 ARG A O 1
ATOM 2370 N N . ILE A 1 285 ? -55.294 -7.193 64.823 1.00 93.88 285 ILE A N 1
ATOM 2371 C CA . ILE A 1 285 ? -56.378 -6.277 65.193 1.00 93.88 285 ILE A CA 1
ATOM 2372 C C . ILE A 1 285 ? -57.727 -7.008 65.140 1.00 93.88 285 ILE A C 1
ATOM 2374 O O . ILE A 1 285 ? -58.489 -6.935 66.105 1.00 93.88 285 ILE A O 1
ATOM 2378 N N . GLN A 1 286 ? -58.000 -7.766 64.074 1.00 93.00 286 GLN A N 1
ATOM 2379 C CA . GLN A 1 286 ? -59.224 -8.566 63.936 1.00 93.00 286 GLN A CA 1
ATOM 2380 C C . GLN A 1 286 ? -59.372 -9.585 65.074 1.00 93.00 286 GLN A C 1
ATOM 2382 O O . GLN A 1 286 ? -60.415 -9.651 65.728 1.00 93.00 286 GLN A O 1
ATOM 2387 N N . ASN A 1 287 ? -58.299 -10.310 65.394 1.00 92.88 287 ASN A N 1
ATOM 2388 C CA . ASN A 1 287 ? -58.280 -11.281 66.488 1.00 92.88 287 ASN A CA 1
ATOM 2389 C C . ASN A 1 287 ? -58.534 -10.632 67.857 1.00 92.88 287 ASN A C 1
ATOM 2391 O O . ASN A 1 287 ? -59.229 -11.206 68.702 1.00 92.88 287 ASN A O 1
ATOM 2395 N N . LEU A 1 288 ? -58.008 -9.424 68.087 1.00 92.69 288 LEU A N 1
ATOM 2396 C CA . LEU A 1 288 ? -58.276 -8.657 69.306 1.00 92.69 288 LEU A CA 1
ATOM 2397 C C . LEU A 1 288 ? -59.746 -8.236 69.403 1.00 92.69 288 LEU A C 1
ATOM 2399 O O . LEU A 1 288 ? -60.334 -8.363 70.478 1.00 92.69 288 LEU A O 1
ATOM 2403 N N . TYR A 1 289 ? -60.352 -7.773 68.306 1.00 91.31 289 TYR A N 1
ATOM 2404 C CA . TYR A 1 289 ? -61.781 -7.449 68.280 1.00 91.31 289 TYR A CA 1
ATOM 2405 C C . TYR A 1 289 ? -62.644 -8.680 68.576 1.00 91.31 289 TYR A C 1
ATOM 2407 O O . TYR A 1 289 ? -63.498 -8.617 69.462 1.00 91.31 289 TYR A O 1
ATOM 2415 N N . ALA A 1 290 ? -62.370 -9.812 67.922 1.00 91.69 290 ALA A N 1
ATOM 2416 C CA . ALA A 1 290 ? -63.082 -11.066 68.160 1.00 91.69 290 ALA A CA 1
ATOM 2417 C C . ALA A 1 290 ? -62.949 -11.533 69.620 1.00 91.69 290 ALA A C 1
ATOM 2419 O O . ALA A 1 290 ? -63.946 -11.848 70.271 1.00 91.69 290 ALA A O 1
ATOM 2420 N N . SER A 1 291 ? -61.733 -11.497 70.174 1.00 90.25 291 SER A N 1
ATOM 2421 C CA . SER A 1 291 ? -61.474 -11.861 71.575 1.00 90.25 291 SER A CA 1
ATOM 2422 C C . SER A 1 291 ? -62.233 -10.959 72.549 1.00 90.25 291 SER A C 1
ATOM 2424 O O . SER A 1 291 ? -62.809 -11.439 73.526 1.00 90.25 291 SER A O 1
ATOM 2426 N N . ARG A 1 292 ? -62.279 -9.650 72.273 1.00 92.44 292 ARG A N 1
ATOM 2427 C CA . ARG A 1 292 ? -62.989 -8.675 73.107 1.00 92.44 292 ARG A CA 1
ATOM 2428 C C . ARG A 1 292 ? -64.497 -8.905 73.097 1.00 92.44 292 ARG A C 1
ATOM 2430 O O . ARG A 1 292 ? -65.130 -8.742 74.140 1.00 92.44 292 ARG A O 1
ATOM 2437 N N . GLU A 1 293 ? -65.075 -9.297 71.963 1.00 88.38 293 GLU A N 1
ATOM 2438 C CA . GLU A 1 293 ? -66.498 -9.650 71.909 1.00 88.38 293 GLU A CA 1
ATOM 2439 C C . GLU A 1 293 ? -66.805 -10.954 72.643 1.00 88.38 293 GLU A C 1
ATOM 2441 O O . GLU A 1 293 ? -67.744 -10.996 73.442 1.00 88.38 293 GLU A O 1
ATOM 2446 N N . MET A 1 294 ? -65.963 -11.977 72.487 1.00 85.25 294 MET A N 1
ATOM 2447 C CA . MET A 1 294 ? -66.089 -13.219 73.256 1.00 85.25 294 MET A CA 1
ATOM 2448 C C . MET A 1 294 ? -66.007 -12.962 74.766 1.00 85.25 294 MET A C 1
ATOM 2450 O O . MET A 1 294 ? -66.773 -13.534 75.542 1.00 85.25 294 MET A O 1
ATOM 2454 N N . GLU A 1 295 ? -65.127 -12.060 75.202 1.00 89.94 295 GLU A N 1
ATOM 2455 C CA . GLU A 1 295 ? -65.010 -11.695 76.612 1.00 89.94 295 GLU A CA 1
ATOM 2456 C C . GLU A 1 295 ? -66.259 -10.965 77.131 1.00 89.94 295 GLU A C 1
ATOM 2458 O O . GLU A 1 295 ? -66.732 -11.253 78.237 1.00 89.94 295 GLU A O 1
ATOM 2463 N N . LYS A 1 296 ? -66.825 -10.035 76.348 1.00 89.56 296 LYS A N 1
ATOM 2464 C CA . LYS A 1 296 ? -68.089 -9.368 76.703 1.00 89.56 296 LYS A CA 1
ATOM 2465 C C . LYS A 1 296 ? -69.221 -10.378 76.847 1.00 89.56 296 LYS A C 1
ATOM 2467 O O . LYS A 1 296 ? -69.987 -10.283 77.808 1.00 89.56 296 LYS A O 1
ATOM 2472 N N . GLU A 1 297 ? -69.297 -11.354 75.951 1.00 87.75 297 GLU A N 1
ATOM 2473 C CA . GLU A 1 297 ? -70.318 -12.396 76.007 1.00 87.75 297 GLU A CA 1
ATOM 2474 C C . GLU A 1 297 ? -70.132 -13.304 77.230 1.00 87.75 297 GLU A C 1
ATOM 2476 O O . GLU A 1 297 ? -71.068 -13.527 77.999 1.00 87.75 297 GLU A O 1
ATOM 2481 N N . GLN A 1 298 ? -68.898 -13.713 77.533 1.00 85.25 298 GLN A N 1
ATOM 2482 C CA . GLN A 1 298 ? -68.595 -14.445 78.767 1.00 85.25 298 GLN A CA 1
ATOM 2483 C C . GLN A 1 298 ? -68.922 -13.636 80.030 1.00 85.25 298 GLN A C 1
ATOM 2485 O O . GLN A 1 298 ? -69.353 -14.197 81.040 1.00 85.25 298 GLN A O 1
ATOM 2490 N N . ARG A 1 299 ? -68.709 -12.314 80.028 1.00 87.56 299 ARG A N 1
ATOM 2491 C CA . ARG A 1 299 ? -69.116 -11.440 81.143 1.00 87.56 299 ARG A CA 1
ATOM 2492 C C . ARG A 1 299 ? -70.638 -11.385 81.278 1.00 87.56 299 ARG A C 1
ATOM 2494 O O . ARG A 1 299 ? -71.128 -11.472 82.403 1.00 87.56 299 ARG A O 1
ATOM 2501 N N . ARG A 1 300 ? -71.380 -11.302 80.168 1.00 88.06 300 ARG A N 1
ATOM 2502 C CA . ARG A 1 300 ? -72.852 -11.372 80.169 1.00 88.06 300 ARG A CA 1
ATOM 2503 C C . ARG A 1 300 ? -73.353 -12.683 80.760 1.00 88.06 300 ARG A C 1
ATOM 2505 O O . ARG A 1 300 ? -74.168 -12.657 81.679 1.00 88.06 300 ARG A O 1
ATOM 2512 N N . GLN A 1 301 ? -72.809 -13.810 80.311 1.00 85.88 301 GLN A N 1
ATOM 2513 C CA . GLN A 1 301 ? -73.173 -15.132 80.824 1.00 85.88 301 GLN A CA 1
ATOM 2514 C C . GLN A 1 301 ? -72.856 -15.283 82.316 1.00 85.88 301 GLN A C 1
ATOM 2516 O O . GLN A 1 301 ? -73.706 -15.745 83.077 1.00 85.88 301 GLN A O 1
ATOM 2521 N N . ARG A 1 302 ? -71.682 -14.819 82.770 1.00 87.81 302 ARG A N 1
ATOM 2522 C CA . ARG A 1 302 ? -71.337 -14.783 84.203 1.00 87.81 302 ARG A CA 1
ATOM 2523 C C . ARG A 1 302 ? -72.315 -13.926 85.009 1.00 87.81 302 ARG A C 1
ATOM 2525 O O . ARG A 1 302 ? -72.738 -14.339 86.085 1.00 87.81 302 ARG A O 1
ATOM 2532 N N . GLY A 1 303 ? -72.710 -12.765 84.486 1.00 88.00 303 GLY A N 1
ATOM 2533 C CA . GLY A 1 303 ? -73.723 -11.908 85.107 1.00 88.00 303 GLY A CA 1
ATOM 2534 C C . GLY A 1 303 ? -75.075 -12.611 85.264 1.00 88.00 303 GLY A C 1
ATOM 2535 O O . GLY A 1 303 ? -75.655 -12.589 86.349 1.00 88.00 303 GLY A O 1
ATOM 2536 N N . LEU A 1 304 ? -75.540 -13.303 84.220 1.00 90.56 304 LEU A N 1
ATOM 2537 C CA . LEU A 1 304 ? -76.778 -14.091 84.261 1.00 90.56 304 LEU A CA 1
ATOM 2538 C C . LEU A 1 304 ? -76.704 -15.236 85.282 1.00 90.56 304 LEU A C 1
ATOM 2540 O O . LEU A 1 304 ? -77.641 -15.433 86.055 1.00 90.56 304 LEU A O 1
ATOM 2544 N N . GLN A 1 305 ? -75.581 -15.958 85.338 1.00 88.56 305 GLN A N 1
ATOM 2545 C CA . GLN A 1 305 ? -75.368 -17.024 86.323 1.00 88.56 305 GLN A CA 1
ATOM 2546 C C . GLN A 1 305 ? -75.410 -16.494 87.762 1.00 88.56 305 GLN A C 1
ATOM 2548 O O . GLN A 1 305 ? -76.025 -17.116 88.629 1.00 88.56 305 GLN A O 1
ATOM 2553 N N . LEU A 1 306 ? -74.797 -15.335 88.023 1.00 89.06 306 LEU A N 1
ATOM 2554 C CA . LEU A 1 306 ? -74.831 -14.696 89.341 1.00 89.06 306 LEU A CA 1
ATOM 2555 C C . LEU A 1 306 ? -76.252 -14.284 89.745 1.00 89.06 306 LEU A C 1
ATOM 2557 O O . LEU A 1 306 ? -76.645 -14.517 90.889 1.00 89.06 306 LEU A O 1
ATOM 2561 N N . LEU A 1 307 ? -77.039 -13.726 88.819 1.00 89.25 307 LEU A N 1
ATOM 2562 C CA . LEU A 1 307 ? -78.446 -13.397 89.070 1.00 89.25 307 LEU A CA 1
ATOM 2563 C C . LEU A 1 307 ? -79.258 -14.650 89.424 1.00 89.25 307 LEU A C 1
ATOM 2565 O O . LEU A 1 307 ? -79.938 -14.663 90.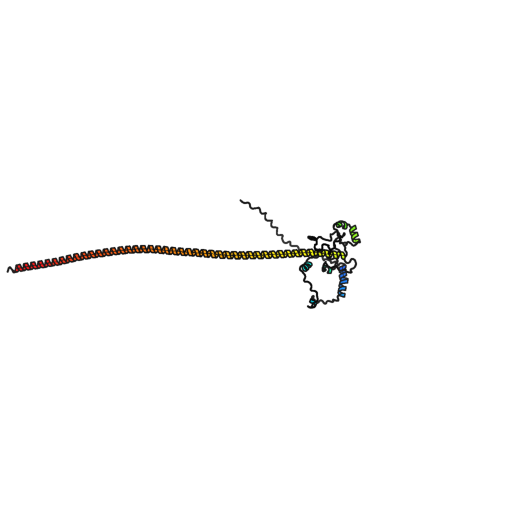449 1.00 89.25 307 LEU A O 1
ATOM 2569 N N . ALA A 1 308 ? -79.113 -15.732 88.656 1.00 88.00 308 ALA A N 1
ATOM 2570 C CA . ALA A 1 308 ? -79.786 -17.002 88.932 1.00 88.00 308 ALA A CA 1
ATOM 2571 C C . ALA A 1 308 ? -79.391 -17.597 90.301 1.00 88.00 308 ALA A C 1
ATOM 2573 O O . ALA A 1 308 ? -80.240 -18.093 91.047 1.00 88.00 308 ALA A O 1
ATOM 2574 N N . GLN A 1 309 ? -78.110 -17.509 90.682 1.00 87.38 309 GLN A N 1
ATOM 2575 C CA . GLN A 1 309 ? -77.655 -17.915 92.017 1.00 87.38 309 GLN A CA 1
ATOM 2576 C C . GLN A 1 309 ? -78.293 -17.068 93.121 1.00 87.38 309 GLN A C 1
ATOM 2578 O O . GLN A 1 309 ? -78.678 -17.601 94.165 1.00 87.38 309 GLN A O 1
ATOM 2583 N N . GLN A 1 310 ? -78.411 -15.759 92.905 1.00 84.44 310 GLN A N 1
ATOM 2584 C CA . GLN A 1 310 ? -79.033 -14.854 93.864 1.00 84.44 310 GLN A CA 1
ATOM 2585 C C . GLN A 1 310 ? -80.524 -15.165 94.036 1.00 84.44 310 GLN A C 1
ATOM 2587 O O . GLN A 1 310 ? -81.012 -15.232 95.165 1.00 84.44 310 GLN A O 1
ATOM 2592 N N . GLU A 1 311 ? -81.238 -15.440 92.945 1.00 87.62 311 GLU A N 1
ATOM 2593 C CA . GLU A 1 311 ? -82.627 -15.902 92.996 1.00 87.62 311 GLU A CA 1
ATOM 2594 C C . GLU A 1 311 ? -82.770 -17.207 93.783 1.00 87.62 311 GLU A C 1
ATOM 2596 O O . GLU A 1 311 ? -83.667 -17.331 94.620 1.00 87.62 311 GLU A O 1
ATOM 2601 N N . MET A 1 312 ? -81.868 -18.169 93.572 1.00 84.62 312 MET A N 1
ATOM 2602 C CA . MET A 1 312 ? -81.870 -19.427 94.318 1.00 84.62 312 MET A CA 1
ATOM 2603 C C . MET A 1 312 ? -81.636 -19.198 95.816 1.00 84.62 312 MET A C 1
ATOM 2605 O O . MET A 1 312 ? -82.373 -19.733 96.649 1.00 84.62 312 MET A O 1
ATOM 2609 N N . LYS A 1 313 ? -80.666 -18.350 96.180 1.00 85.44 313 LYS A N 1
ATOM 2610 C CA . LYS A 1 313 ? -80.422 -17.952 97.578 1.00 85.44 313 LYS A CA 1
ATOM 2611 C C . LYS A 1 313 ? -81.653 -17.292 98.198 1.00 85.44 313 LYS A C 1
ATOM 2613 O O . LYS A 1 313 ? -82.011 -17.619 99.330 1.00 85.44 313 LYS A O 1
ATOM 2618 N N . ASN A 1 314 ? -82.338 -16.424 97.455 1.00 88.06 314 ASN A N 1
ATOM 2619 C CA . ASN A 1 314 ? -83.574 -15.784 97.902 1.00 88.06 314 ASN A CA 1
ATOM 2620 C C . ASN A 1 314 ? -84.690 -16.813 98.135 1.00 88.06 314 ASN A C 1
ATOM 2622 O O . ASN A 1 314 ? -85.318 -16.790 99.194 1.00 88.06 314 ASN A O 1
ATOM 2626 N N . LYS A 1 315 ? -84.890 -17.766 97.213 1.00 90.25 315 LYS A N 1
ATOM 2627 C CA . LYS A 1 315 ? -85.853 -18.872 97.378 1.00 90.25 315 LYS A CA 1
ATOM 2628 C C . LYS A 1 315 ? -85.554 -19.684 98.642 1.00 90.25 315 LYS A C 1
ATOM 2630 O O . LYS A 1 315 ? -86.441 -19.865 99.477 1.00 90.25 315 LYS A O 1
ATOM 2635 N N . ILE A 1 316 ? -84.297 -20.077 98.854 1.00 86.38 316 ILE A N 1
ATOM 2636 C CA . ILE A 1 316 ? -83.864 -20.789 100.068 1.00 86.38 316 ILE A CA 1
ATOM 2637 C C . ILE A 1 316 ? -84.150 -19.954 101.326 1.00 86.38 316 ILE A C 1
ATOM 2639 O O . ILE A 1 316 ? -84.705 -20.467 102.297 1.00 86.38 316 ILE A O 1
ATOM 2643 N N . ALA A 1 317 ? -83.836 -18.656 101.316 1.00 86.19 317 ALA A N 1
ATOM 2644 C CA . ALA A 1 317 ? -84.091 -17.768 102.448 1.00 86.19 317 ALA A CA 1
ATOM 2645 C C . ALA A 1 317 ? -85.592 -17.638 102.766 1.00 86.19 317 ALA A C 1
ATOM 2647 O O . ALA A 1 317 ? -85.976 -17.647 103.941 1.00 86.19 317 ALA A O 1
ATOM 2648 N N . THR A 1 318 ? -86.451 -17.550 101.745 1.00 87.81 318 THR A N 1
ATOM 2649 C CA . THR A 1 318 ? -87.912 -17.532 101.934 1.00 87.81 318 THR A CA 1
ATOM 2650 C C . THR A 1 318 ? -88.427 -18.841 102.528 1.00 87.81 318 THR A C 1
ATOM 2652 O O . THR A 1 318 ? -89.230 -18.814 103.463 1.00 87.81 318 THR A O 1
ATOM 2655 N N . GLU A 1 319 ? -87.897 -19.980 102.083 1.00 88.88 319 GLU A N 1
ATOM 2656 C CA . GLU A 1 319 ? -88.263 -21.298 102.599 1.00 88.88 319 GLU A CA 1
ATOM 2657 C C . GLU A 1 319 ? -87.795 -21.488 104.052 1.00 88.88 319 GLU A C 1
ATOM 2659 O O . GLU A 1 319 ? -88.549 -21.974 104.895 1.00 88.88 319 GLU A O 1
ATOM 2664 N N . ILE A 1 320 ? -86.598 -21.008 104.410 1.00 85.00 320 ILE A N 1
ATOM 2665 C CA . ILE A 1 320 ? -86.121 -20.988 105.804 1.00 85.00 320 ILE A CA 1
ATOM 2666 C C . ILE A 1 320 ? -87.048 -20.140 106.686 1.00 85.00 320 ILE A C 1
ATOM 2668 O O . ILE A 1 320 ? -87.414 -20.573 107.783 1.00 85.00 320 ILE A O 1
ATOM 2672 N N . LYS A 1 321 ? -87.463 -18.949 106.229 1.00 86.69 321 LYS A N 1
ATOM 2673 C CA . LYS A 1 321 ? -88.429 -18.105 106.959 1.00 86.69 321 LYS A CA 1
ATOM 2674 C C . LYS A 1 321 ? -89.763 -18.831 107.156 1.00 86.69 321 LYS A C 1
ATOM 2676 O O . LYS A 1 321 ? -90.300 -18.825 108.266 1.00 86.69 321 LYS A O 1
ATOM 2681 N N . ARG A 1 322 ? -90.265 -19.508 106.118 1.00 86.94 322 ARG A N 1
ATOM 2682 C CA . ARG A 1 322 ? -91.489 -20.322 106.181 1.00 86.94 322 ARG A CA 1
ATOM 2683 C C . ARG A 1 322 ? -91.364 -21.450 107.206 1.00 86.94 322 ARG A C 1
ATOM 2685 O O . ARG A 1 322 ? -92.232 -21.583 108.068 1.00 86.94 322 ARG A O 1
ATOM 2692 N N . ARG A 1 323 ? -90.265 -22.210 107.178 1.00 85.25 323 ARG A N 1
ATOM 2693 C CA . ARG A 1 323 ? -89.986 -23.289 108.143 1.00 85.25 323 ARG A CA 1
ATOM 2694 C C . ARG A 1 323 ? -89.921 -22.781 109.580 1.00 85.25 323 ARG A C 1
ATOM 2696 O O . ARG A 1 323 ? -90.504 -23.406 110.462 1.00 85.25 323 ARG A O 1
ATOM 2703 N N . LYS A 1 324 ? -89.282 -21.628 109.818 1.00 86.81 324 LYS A N 1
ATOM 2704 C CA . LYS A 1 324 ? -89.258 -20.983 111.143 1.00 86.81 324 LYS A CA 1
ATOM 2705 C C . LYS A 1 324 ? -90.668 -20.636 111.630 1.00 86.81 324 LYS A C 1
ATOM 2707 O O . LYS A 1 324 ? -90.988 -20.950 112.770 1.00 86.81 324 LYS A O 1
ATOM 2712 N N . LYS A 1 325 ? -91.522 -20.078 110.761 1.00 85.00 325 LYS A N 1
ATOM 2713 C CA . LYS A 1 325 ? -92.924 -19.751 111.084 1.00 85.00 325 LYS A CA 1
ATOM 2714 C C . LYS A 1 325 ? -93.750 -20.999 111.428 1.00 85.00 325 LYS A C 1
ATOM 2716 O O . LYS A 1 325 ? -94.512 -20.993 112.392 1.00 85.00 325 LYS A O 1
ATOM 2721 N N . ILE A 1 326 ? -93.565 -22.091 110.685 1.00 82.12 326 ILE A N 1
ATOM 2722 C CA . ILE A 1 326 ? -94.216 -23.379 110.980 1.00 82.12 326 ILE A CA 1
ATOM 2723 C C . ILE A 1 326 ? -93.726 -23.938 112.323 1.00 82.12 326 ILE A C 1
ATOM 2725 O O . ILE A 1 326 ? -94.536 -24.371 113.136 1.00 82.12 326 ILE A O 1
ATOM 2729 N N . ALA A 1 327 ? -92.418 -23.898 112.592 1.00 82.75 327 ALA A N 1
ATOM 2730 C CA . ALA A 1 327 ? -91.855 -24.375 113.854 1.00 82.75 327 ALA A CA 1
ATOM 2731 C C . ALA A 1 327 ? -92.356 -23.568 115.063 1.00 82.75 327 ALA A C 1
ATOM 2733 O O . ALA A 1 327 ? -92.648 -24.154 116.104 1.00 82.75 327 ALA A O 1
ATOM 2734 N N . THR A 1 328 ? -92.506 -22.244 114.932 1.00 81.88 328 THR A N 1
ATOM 2735 C CA . THR A 1 328 ? -93.112 -21.415 115.985 1.00 81.88 328 THR A CA 1
ATOM 2736 C C . THR A 1 328 ? -94.574 -21.775 116.224 1.00 81.88 328 THR A C 1
ATOM 2738 O O . THR A 1 328 ? -94.962 -21.902 117.379 1.00 81.88 328 THR A O 1
ATOM 2741 N N . LEU A 1 329 ? -95.362 -22.009 115.167 1.00 82.94 329 LEU A N 1
ATOM 2742 C CA . LEU A 1 329 ? -96.761 -22.436 115.303 1.00 82.94 329 LEU A CA 1
ATOM 2743 C C . LEU A 1 329 ? -96.877 -23.812 115.972 1.00 82.94 329 LEU A C 1
ATOM 2745 O O . LEU A 1 329 ? -97.716 -23.988 116.846 1.00 82.94 329 LEU A O 1
ATOM 2749 N N . ARG A 1 330 ? -95.997 -24.763 115.629 1.00 82.06 330 ARG A N 1
ATOM 2750 C CA . ARG A 1 330 ? -95.941 -26.078 116.292 1.00 82.06 330 ARG A CA 1
ATOM 2751 C C . ARG A 1 330 ? -95.611 -25.958 117.779 1.00 82.06 330 ARG A C 1
ATOM 2753 O O . ARG A 1 330 ? -96.306 -26.545 118.592 1.00 82.06 330 ARG A O 1
ATOM 2760 N N . ARG A 1 331 ? -94.622 -25.133 118.149 1.00 80.69 331 ARG A N 1
ATOM 2761 C CA . ARG A 1 331 ? -94.300 -24.868 119.566 1.00 80.69 331 ARG A CA 1
ATOM 2762 C C . ARG A 1 331 ? -95.474 -24.253 120.329 1.00 80.69 331 ARG A C 1
ATOM 2764 O O . ARG A 1 331 ? -95.675 -24.601 121.486 1.00 80.69 331 ARG A O 1
ATOM 2771 N N . TRP A 1 332 ? -96.223 -23.347 119.698 1.00 79.38 332 TRP A N 1
ATOM 2772 C CA . TRP A 1 332 ? -97.443 -22.775 120.275 1.00 79.38 332 TRP A CA 1
ATOM 2773 C C . TRP A 1 332 ? -98.513 -23.842 120.500 1.00 79.38 332 TRP A C 1
ATOM 2775 O O . TRP A 1 332 ? -99.032 -23.942 121.605 1.00 79.38 332 TRP A O 1
ATOM 2785 N N . HIS A 1 333 ? -98.761 -24.686 119.499 1.00 82.62 333 HIS A N 1
ATOM 2786 C CA . HIS A 1 333 ? -99.702 -25.797 119.608 1.00 82.62 333 HIS A CA 1
ATOM 2787 C C . HIS A 1 333 ? -99.303 -26.782 120.723 1.00 82.62 333 HIS A C 1
ATOM 2789 O O . HIS A 1 333 ? -100.140 -27.168 121.530 1.00 82.62 333 HIS A O 1
ATOM 2795 N N . ASP A 1 334 ? -98.020 -27.141 120.836 1.00 82.69 334 ASP A N 1
ATOM 2796 C CA . ASP A 1 334 ? -97.526 -28.035 121.895 1.00 82.69 334 ASP A CA 1
ATOM 2797 C C . ASP A 1 334 ? -97.691 -27.427 123.303 1.00 82.69 334 ASP A C 1
ATOM 2799 O O . ASP A 1 334 ? -97.949 -28.143 124.275 1.00 82.69 334 ASP A O 1
ATOM 2803 N N . LEU A 1 335 ? -97.512 -26.107 123.439 1.00 81.19 335 LEU A N 1
ATOM 2804 C CA . LEU A 1 335 ? -97.739 -25.380 124.694 1.00 81.19 335 LEU A CA 1
ATOM 2805 C C . LEU A 1 335 ? -99.229 -25.321 125.044 1.00 81.19 335 LEU A C 1
ATOM 2807 O O . LEU A 1 335 ? -99.589 -25.553 126.197 1.00 81.19 335 LEU A O 1
ATOM 2811 N N . GLU A 1 336 ? -100.084 -25.069 124.059 1.00 76.12 336 GLU A N 1
ATOM 2812 C CA . GLU A 1 336 ? -101.538 -25.052 124.210 1.00 76.12 336 GLU A CA 1
ATOM 2813 C C . GLU A 1 336 ? -102.073 -26.434 124.605 1.00 76.12 336 GLU A C 1
ATOM 2815 O O . GLU A 1 336 ? -102.840 -26.562 125.557 1.00 76.12 336 GLU A O 1
ATOM 2820 N N . GLU A 1 337 ? -101.578 -27.499 123.976 1.00 77.44 337 GLU A N 1
ATOM 2821 C CA . GLU A 1 337 ? -101.947 -28.872 124.320 1.00 77.44 337 GLU A CA 1
ATOM 2822 C C . GLU A 1 337 ? -101.514 -29.236 125.753 1.00 77.44 337 GLU A C 1
ATOM 2824 O O . GLU A 1 337 ? -102.253 -29.897 126.492 1.00 77.44 337 GLU A O 1
ATOM 2829 N N . LYS A 1 338 ? -100.337 -28.764 126.189 1.00 79.94 338 LYS A N 1
ATOM 2830 C CA . LYS A 1 338 ? -99.886 -28.894 127.584 1.00 79.94 338 LYS A CA 1
ATOM 2831 C C . LYS A 1 338 ? -100.780 -28.115 128.546 1.00 79.94 338 LYS A C 1
ATOM 2833 O O . LYS A 1 338 ? -101.123 -28.670 129.587 1.00 79.94 338 LYS A O 1
ATOM 2838 N N . MET A 1 339 ? -101.188 -26.892 128.197 1.00 72.38 339 MET A N 1
ATOM 2839 C CA . MET A 1 339 ? -102.124 -26.086 128.992 1.00 72.38 339 MET A CA 1
ATOM 2840 C C . MET A 1 339 ? -103.502 -26.745 129.107 1.00 72.38 339 MET A C 1
ATOM 2842 O O . MET A 1 339 ? -104.080 -26.786 130.190 1.00 72.38 339 MET A O 1
ATOM 2846 N N . ILE A 1 340 ? -104.020 -27.325 128.024 1.00 74.88 340 ILE A N 1
ATOM 2847 C CA . ILE A 1 340 ? -105.286 -28.070 128.041 1.00 74.88 340 ILE A CA 1
ATOM 2848 C C . ILE A 1 340 ? -105.172 -29.300 128.954 1.00 74.88 340 ILE A C 1
ATOM 2850 O O . ILE A 1 340 ? -106.081 -29.578 129.740 1.00 74.88 340 ILE A O 1
ATOM 2854 N N . LYS A 1 341 ? -104.047 -30.027 128.905 1.00 75.75 341 LYS A N 1
ATOM 2855 C CA . LYS A 1 341 ? -103.791 -31.186 129.780 1.00 75.75 341 LYS A CA 1
ATOM 2856 C C . LYS A 1 341 ? -103.684 -30.792 131.258 1.00 75.75 341 LYS A C 1
ATOM 2858 O O . LYS A 1 341 ? -104.227 -31.504 132.102 1.00 75.75 341 LYS A O 1
ATOM 2863 N N . THR A 1 342 ? -103.038 -29.673 131.594 1.00 73.00 342 THR A N 1
ATOM 2864 C CA . THR A 1 342 ? -102.998 -29.171 132.980 1.00 73.00 342 THR A CA 1
ATOM 2865 C C . THR A 1 342 ? -104.356 -28.660 133.451 1.00 73.00 342 THR A C 1
ATOM 2867 O O . THR A 1 342 ? -104.743 -28.972 134.574 1.00 73.00 342 THR A O 1
ATOM 2870 N N . MET A 1 343 ? -105.121 -27.967 132.604 1.00 69.50 343 MET A N 1
ATOM 2871 C CA . MET A 1 343 ? -106.487 -27.532 132.929 1.00 69.50 343 MET A CA 1
ATOM 2872 C C . MET A 1 343 ? -107.426 -28.719 133.191 1.00 69.50 343 MET A C 1
ATOM 2874 O O . MET A 1 343 ? -108.205 -28.681 134.143 1.00 69.50 343 MET A O 1
ATOM 2878 N N . LYS A 1 344 ? -107.322 -29.808 132.413 1.00 71.44 344 LYS A N 1
ATOM 2879 C CA . LYS A 1 344 ? -108.063 -31.056 132.679 1.00 71.44 344 LYS A CA 1
ATOM 2880 C C . LYS A 1 344 ? -107.665 -31.692 134.011 1.00 71.44 344 LYS A C 1
ATOM 2882 O O . LYS A 1 344 ? -108.551 -31.998 134.800 1.00 71.44 344 LYS A O 1
ATOM 2887 N N . LYS A 1 345 ? -106.364 -31.795 134.313 1.00 71.62 345 LYS A N 1
ATOM 2888 C CA . LYS A 1 345 ? -105.886 -32.291 135.618 1.00 71.62 345 LYS A CA 1
ATOM 2889 C C . LYS A 1 345 ? -106.400 -31.454 136.792 1.00 71.62 345 LYS A C 1
ATOM 2891 O O . LYS A 1 345 ? -106.870 -32.015 137.772 1.00 71.62 345 LYS A O 1
ATOM 2896 N N . GLN A 1 346 ? -106.381 -30.125 136.676 1.00 66.38 346 GLN A N 1
ATOM 2897 C CA . GLN A 1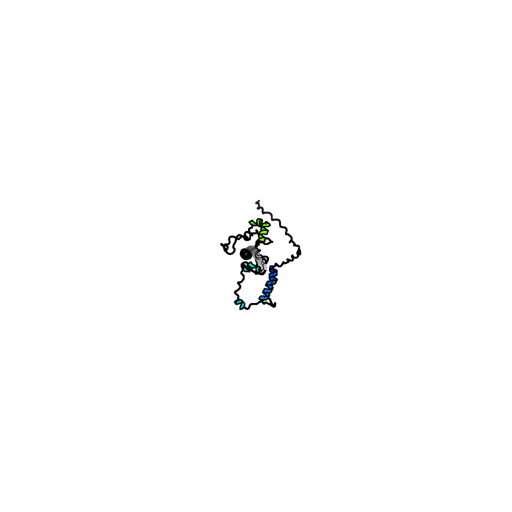 346 ? -106.911 -29.230 137.712 1.00 66.38 346 GLN A CA 1
ATOM 2898 C C . GLN A 1 346 ? -108.436 -29.337 137.857 1.00 66.38 346 GLN A C 1
ATOM 2900 O O . GLN A 1 346 ? -108.963 -29.236 138.963 1.00 66.38 346 GLN A O 1
ATOM 2905 N N . SER A 1 347 ? -109.164 -29.556 136.758 1.00 64.44 347 SER A N 1
ATOM 2906 C CA . SER A 1 347 ? -110.601 -29.846 136.792 1.00 64.44 347 SER A CA 1
ATOM 2907 C C . SER A 1 347 ? -110.895 -31.184 137.479 1.00 64.44 347 SER A C 1
ATOM 2909 O O . SER A 1 347 ? -111.827 -31.267 138.276 1.00 64.44 347 SER A O 1
ATOM 2911 N N . GLU A 1 348 ? -110.102 -32.220 137.203 1.00 69.31 348 GLU A N 1
ATOM 2912 C CA . GLU A 1 348 ? -110.207 -33.539 137.839 1.00 69.31 348 GLU A CA 1
ATOM 2913 C C . GLU A 1 348 ? -109.863 -33.481 139.338 1.00 69.31 348 GLU A C 1
ATOM 2915 O O . GLU A 1 348 ? -110.583 -34.057 140.152 1.00 69.31 348 GLU A O 1
ATOM 2920 N N . GLU A 1 349 ? -108.834 -32.728 139.738 1.00 64.44 349 GLU A N 1
ATOM 2921 C CA . GLU A 1 349 ? -108.503 -32.479 141.151 1.00 64.44 349 GLU A CA 1
ATOM 2922 C C . GLU A 1 349 ? -109.600 -31.692 141.876 1.00 64.44 349 GLU A C 1
ATOM 2924 O O . GLU A 1 349 ? -109.980 -32.050 142.990 1.00 64.44 349 GLU A O 1
ATOM 2929 N N . ARG A 1 350 ? -110.183 -30.668 141.238 1.00 62.25 350 ARG A N 1
ATOM 2930 C CA . ARG A 1 350 ? -111.334 -29.934 141.794 1.00 62.25 350 ARG A CA 1
ATOM 2931 C C . ARG A 1 350 ? -112.586 -30.808 141.906 1.00 62.25 350 ARG A C 1
ATOM 2933 O O . ARG A 1 350 ? -113.374 -30.607 142.828 1.00 62.25 350 ARG A O 1
ATOM 2940 N N . ALA A 1 351 ? -112.779 -31.770 141.003 1.00 59.84 351 ALA A N 1
ATOM 2941 C CA . ALA A 1 351 ? -113.850 -32.759 141.111 1.00 59.84 351 ALA A CA 1
ATOM 2942 C C . ALA A 1 351 ? -113.603 -33.736 142.276 1.00 59.84 351 ALA A C 1
ATOM 2944 O O . ALA A 1 351 ? -114.528 -34.005 143.041 1.00 59.84 351 ALA A O 1
ATOM 2945 N N . ARG A 1 352 ? -112.356 -34.187 142.482 1.00 59.41 352 ARG A N 1
ATOM 2946 C CA . ARG A 1 352 ? -111.966 -35.033 143.629 1.00 59.41 352 ARG A CA 1
ATOM 2947 C C . ARG A 1 352 ? -112.142 -34.316 144.972 1.00 59.41 352 ARG A C 1
ATOM 2949 O O . ARG A 1 352 ? -112.753 -34.872 145.875 1.00 59.41 352 ARG A O 1
ATOM 2956 N N . GLN A 1 353 ? -111.741 -33.047 145.068 1.00 59.97 353 GLN A N 1
ATOM 2957 C CA . GLN A 1 353 ? -111.926 -32.230 146.279 1.00 59.97 353 GLN A CA 1
ATOM 2958 C C . GLN A 1 353 ? -113.400 -31.915 146.599 1.00 59.97 353 GLN A C 1
ATOM 2960 O O . GLN A 1 353 ? -113.731 -31.620 147.747 1.00 59.97 353 GLN A O 1
ATOM 2965 N N . LYS A 1 354 ? -114.302 -31.967 145.607 1.00 58.66 354 LYS A N 1
ATOM 2966 C CA . LYS A 1 354 ? -115.755 -31.872 145.836 1.00 58.66 354 LYS A CA 1
ATOM 2967 C C . LYS A 1 354 ? -116.373 -33.191 146.315 1.00 58.66 354 LYS A C 1
ATOM 2969 O O . LYS A 1 354 ? -117.386 -33.134 147.000 1.00 58.66 354 LYS A O 1
ATOM 2974 N N . ALA A 1 355 ? -115.774 -34.340 145.994 1.00 56.41 355 ALA A N 1
ATOM 2975 C CA . ALA A 1 355 ? -116.229 -35.651 146.463 1.00 56.41 355 ALA A CA 1
ATOM 2976 C C . ALA A 1 355 ? -115.801 -35.939 147.917 1.00 56.41 355 ALA A C 1
ATOM 2978 O O . ALA A 1 355 ? -116.576 -36.514 148.671 1.00 56.41 355 ALA A O 1
ATOM 2979 N N . GLU A 1 356 ? -114.619 -35.475 148.338 1.00 55.53 356 GLU A N 1
ATOM 2980 C CA . GLU A 1 356 ? -114.121 -35.630 149.720 1.00 55.53 356 GLU A CA 1
ATOM 2981 C C . GLU A 1 356 ? -114.820 -34.732 150.753 1.00 55.53 356 GLU A C 1
ATOM 2983 O O . GLU A 1 356 ? -114.773 -35.025 151.938 1.00 55.53 356 GLU A O 1
ATOM 2988 N N . LYS A 1 357 ? -115.496 -33.652 150.338 1.00 55.91 357 LYS A N 1
ATOM 2989 C CA . LYS A 1 357 ? -116.259 -32.769 151.246 1.00 55.91 357 LYS A CA 1
ATOM 2990 C C . LYS A 1 357 ? -117.709 -33.218 151.491 1.00 55.91 357 LYS A C 1
ATOM 2992 O O . LYS A 1 357 ? -118.470 -32.475 152.106 1.00 55.91 357 LYS A O 1
ATOM 2997 N N . ALA A 1 358 ? -118.098 -34.389 150.987 1.00 51.97 358 ALA A N 1
ATOM 2998 C CA . ALA A 1 358 ? -119.450 -34.940 151.100 1.00 51.97 358 ALA A CA 1
ATOM 2999 C C . ALA A 1 358 ? -119.530 -36.224 151.955 1.00 51.97 358 ALA A C 1
ATOM 3001 O O . ALA A 1 358 ? -120.560 -36.897 151.933 1.00 51.97 358 ALA A O 1
ATOM 3002 N N . SER A 1 359 ? -118.479 -36.546 152.714 1.00 43.94 359 SER A N 1
ATOM 3003 C CA . SER A 1 359 ? -118.455 -37.599 153.737 1.00 43.94 359 SER A CA 1
ATOM 3004 C C . SER A 1 359 ? -117.738 -37.097 154.979 1.00 43.94 359 SER A C 1
ATOM 3006 O O . SER A 1 359 ? -118.022 -37.680 156.047 1.00 43.94 359 SER A O 1
#

Radius of gyration: 74.0 Å; chains: 1; bounding box: 168×58×210 Å

pLDDT: mean 77.53, std 18.16, range [31.23, 96.69]

InterPro domains:
  IPR038891 Fibrous sheath-interacting protein 2 [PTHR47315] (112-354)

Foldseek 3Di:
DDDDPDDPDPDPPDPPDDPPPPPPPVPPDPPPPPPQQPLNVCCVPPVVVVCCVVVVPPPPDDDPDDDDDPVSCVPDDPDPDQDPLNVLLVVQDQDPQLAFPNGDPVSSVDQLLDQDDDDPDPPPSGFRFQFFFLAARQDDDVPPDDDPVCNPCPQADPDDDNRHHNVCPVVCVDPVNVVVCVVVVQADPVRTGTDDSVVSSSSSSSSNVVSSVVSVVVVVVVVVVVVVVVVVVVVVVVVVVVVVVVVVVVVVVVVVVVVVVVVVVVVVVVVVVVVVVVVVVVVVVVVVVVVVVVVVVVVVVVVVVVVVVVVVVVVVVVVVVVVVVVVVVVVVVVVVVVVVVVVVVVVVVVVVVVVVVPD